Protein AF-V4PQW4-F1 (afdb_monomer)

Sequence (199 aa):
MRTILATLCGLLLSGAALAADLPAPPSPMVDPHAGPFNPKGPAVDRFALGAFQHGFGKDKLQVIAKSLGVGSVRELGGAYYQYLCYDLPERRERVWLATFDEMGEGGVDAVTVKSLTSGDAPAGTCPALPAKFQPVVISGKVRLGVTRADLVALYGKPGLETGGWLVFGGGGEGWRTSITVRLQNDKVVFLYAENTSTD

Solvent-accessible surface area (backbone atoms only — not comparable to full-atom values): 11183 Å² total; per-residue (Å²): 135,90,80,85,82,81,81,81,79,78,81,79,81,75,79,78,78,74,79,71,79,60,78,74,79,80,78,73,98,58,67,55,77,42,54,63,73,29,78,72,23,47,72,49,52,32,38,25,38,31,85,48,75,42,39,46,56,64,44,33,63,69,58,50,30,59,73,68,72,52,65,63,82,42,66,52,99,48,61,36,27,35,32,40,48,28,18,36,70,96,74,38,31,39,40,29,42,27,27,71,34,67,80,62,76,47,13,28,28,32,43,36,42,34,59,64,52,96,87,46,84,60,83,75,61,33,51,70,56,57,70,77,42,46,62,64,28,42,59,84,75,47,43,76,64,44,38,59,67,58,50,35,74,70,43,43,80,57,37,31,77,56,99,52,32,40,16,33,24,9,42,62,92,83,32,44,18,23,42,31,33,33,50,54,96,59,18,27,44,30,40,39,38,32,31,68,49,76,124

Foldseek 3Di:
DDDDDDDPPDPPPPPPPDLQPQDDFDDDPDDLPAFDADQLWDPQQWKAQAPDIDGAQGAAPVNVCVVQVHWDWDDDPPLQKIKTKAAAVVQQKIKMFMDRHPNSPTHGFKIKMARDDPPDDDGVSHHHRPPNRDDMGTPNQDDWFDFPVSNCVRGNAFRDADPQKGWIWHDDPQWIWIWIFHDDPRTGRMTMTGTPHPD

Structure (mmCIF, N/CA/C/O backbone):
data_AF-V4PQW4-F1
#
_entry.id   AF-V4PQW4-F1
#
loop_
_atom_site.group_PDB
_atom_site.id
_atom_site.type_symbol
_atom_site.label_atom_id
_atom_site.label_alt_id
_atom_site.label_comp_id
_atom_site.label_asym_id
_atom_site.label_entity_id
_atom_site.label_seq_id
_atom_site.pdbx_PDB_ins_code
_atom_site.Cartn_x
_atom_site.Cartn_y
_atom_site.Cartn_z
_atom_site.occupancy
_atom_site.B_iso_or_equiv
_atom_site.auth_seq_id
_atom_site.auth_comp_id
_atom_site.auth_asym_id
_atom_site.auth_atom_id
_atom_site.pdbx_PDB_model_num
ATOM 1 N N . MET A 1 1 ? -62.098 29.530 39.110 1.00 38.00 1 MET A N 1
ATOM 2 C CA . MET A 1 1 ? -60.818 30.265 38.977 1.00 38.00 1 MET A CA 1
ATOM 3 C C . MET A 1 1 ? -59.898 29.459 38.074 1.00 38.00 1 MET A C 1
ATOM 5 O O . MET A 1 1 ? -59.931 28.241 38.142 1.00 38.00 1 MET A O 1
ATOM 9 N N . ARG A 1 2 ? -59.210 30.144 37.157 1.00 36.50 2 ARG A N 1
ATOM 10 C CA . ARG A 1 2 ? -58.557 29.617 35.947 1.00 36.50 2 ARG A CA 1
ATOM 11 C C . ARG A 1 2 ? -57.427 28.621 36.248 1.00 36.50 2 ARG A C 1
ATOM 13 O O . ARG A 1 2 ? -56.473 28.982 36.925 1.00 36.50 2 ARG A O 1
ATOM 20 N N . THR A 1 3 ? -57.510 27.418 35.685 1.00 39.62 3 THR A N 1
ATOM 21 C CA . THR A 1 3 ? -56.409 26.446 35.646 1.00 39.62 3 THR A CA 1
ATOM 22 C C . THR A 1 3 ? -55.469 26.804 34.493 1.00 39.62 3 THR A C 1
ATOM 24 O O . THR A 1 3 ? -55.902 26.951 33.352 1.00 39.62 3 THR A O 1
ATOM 27 N N . ILE A 1 4 ? -54.193 27.002 34.814 1.00 46.34 4 ILE A N 1
ATOM 28 C CA . ILE A 1 4 ? -53.111 27.351 33.889 1.00 46.34 4 ILE A CA 1
ATOM 29 C C . ILE A 1 4 ? -52.781 26.114 33.045 1.00 46.34 4 ILE A C 1
ATOM 31 O O . ILE A 1 4 ? -52.373 25.089 33.587 1.00 46.34 4 ILE A O 1
ATOM 35 N N . LEU A 1 5 ? -52.975 26.201 31.727 1.00 42.72 5 LEU A N 1
ATOM 36 C CA . LEU A 1 5 ? -52.558 25.169 30.779 1.00 42.72 5 LEU A CA 1
ATOM 37 C C . LEU A 1 5 ? -51.061 25.365 30.496 1.00 42.72 5 LEU A C 1
ATOM 39 O O . LEU A 1 5 ? -50.661 26.370 29.912 1.00 42.72 5 LEU A O 1
ATOM 43 N N . ALA A 1 6 ? -50.236 24.436 30.976 1.00 44.19 6 ALA A N 1
ATOM 44 C CA . ALA A 1 6 ? -48.794 24.438 30.778 1.00 44.19 6 ALA A CA 1
ATOM 45 C C . ALA A 1 6 ? -48.455 24.041 29.333 1.00 44.19 6 ALA A C 1
ATOM 47 O O . ALA A 1 6 ? -48.668 22.902 28.918 1.00 44.19 6 ALA A O 1
ATOM 48 N N . THR A 1 7 ? -47.923 24.988 28.566 1.00 53.69 7 THR A N 1
ATOM 49 C CA . THR A 1 7 ? -47.401 24.759 27.218 1.00 53.69 7 THR A CA 1
ATOM 50 C C . THR A 1 7 ? -46.082 23.986 27.316 1.00 53.69 7 THR A C 1
ATOM 52 O O . THR A 1 7 ? -45.039 24.566 27.616 1.00 53.69 7 THR A O 1
ATOM 55 N N . LEU A 1 8 ? -46.113 22.670 27.082 1.00 46.75 8 LEU A N 1
ATOM 56 C CA . LEU A 1 8 ? -44.905 21.870 26.865 1.00 46.75 8 LEU A CA 1
ATOM 57 C C . LEU A 1 8 ? -44.292 22.257 25.512 1.00 46.75 8 LEU A C 1
ATOM 59 O O . LEU A 1 8 ? -44.724 21.801 24.456 1.00 46.75 8 LEU A O 1
ATOM 63 N N . CYS A 1 9 ? -43.276 23.115 25.552 1.00 44.50 9 CYS A N 1
ATOM 64 C CA . CYS A 1 9 ? -42.408 23.389 24.416 1.00 44.50 9 CYS A CA 1
ATOM 65 C C . CYS A 1 9 ? -41.400 22.233 24.308 1.00 44.50 9 CYS A C 1
ATOM 67 O O . CYS A 1 9 ? -40.402 22.192 25.026 1.00 44.50 9 CYS A O 1
ATOM 69 N N . GLY A 1 10 ? -41.718 21.237 23.478 1.00 49.56 10 GLY A N 1
ATOM 70 C CA . GLY A 1 10 ? -40.827 20.119 23.179 1.00 49.56 10 GLY A CA 1
ATOM 71 C C . GLY A 1 10 ? -39.603 20.607 22.407 1.00 49.56 10 GLY A C 1
ATOM 72 O O . GLY A 1 10 ? -39.706 20.976 21.240 1.00 49.56 10 GLY A O 1
ATOM 73 N N . LEU A 1 11 ? -38.447 20.613 23.070 1.00 48.00 11 LEU A N 1
ATOM 74 C CA . LEU A 1 11 ? -37.154 20.899 22.458 1.00 48.00 11 LEU A CA 1
ATOM 75 C C . LEU A 1 11 ? -36.789 19.740 21.511 1.00 48.00 11 LEU A C 1
ATOM 77 O O . LEU A 1 11 ? -36.350 18.676 21.945 1.00 48.00 11 LEU A O 1
ATOM 81 N N . LEU A 1 12 ? -36.990 19.936 20.208 1.00 45.62 12 LEU A N 1
ATOM 82 C CA . LEU A 1 12 ? -36.459 19.061 19.163 1.00 45.62 12 LEU A CA 1
ATOM 83 C C . LEU A 1 12 ? -34.936 19.253 19.097 1.00 45.62 12 LEU A C 1
ATOM 85 O O . LEU A 1 12 ? -34.439 20.107 18.364 1.00 45.62 12 LEU A O 1
ATOM 89 N N . LEU A 1 13 ? -34.183 18.468 19.874 1.00 45.94 13 LEU A N 1
ATOM 90 C CA . LEU A 1 13 ? -32.740 18.320 19.681 1.00 45.94 13 LEU A CA 1
ATOM 91 C C . LEU A 1 13 ? -32.493 17.586 18.358 1.00 45.94 13 LEU A C 1
ATOM 93 O O . LEU A 1 13 ? -32.419 16.361 18.299 1.00 45.94 13 LEU A O 1
ATOM 97 N N . SER A 1 14 ? -32.382 18.357 17.280 1.00 46.12 14 SER A N 1
ATOM 98 C CA . SER A 1 14 ? -31.875 17.871 16.001 1.00 46.12 14 SER A CA 1
ATOM 99 C C . SER A 1 14 ? -30.369 17.675 16.142 1.00 46.12 14 SER A C 1
ATOM 101 O O . SER A 1 14 ? -29.598 18.631 16.088 1.00 46.12 14 SER A O 1
ATOM 103 N N . GLY A 1 15 ? -29.947 16.434 16.385 1.00 43.12 15 GLY A N 1
ATOM 104 C CA . GLY A 1 15 ? -28.544 16.046 16.328 1.00 43.12 15 GLY A CA 1
ATOM 105 C C . GLY A 1 15 ? -28.048 16.131 14.890 1.00 43.12 15 GLY A C 1
ATOM 106 O O . GLY A 1 15 ? -28.166 15.169 14.136 1.00 43.12 15 GLY A O 1
ATOM 107 N N . ALA A 1 16 ? -27.505 17.282 14.497 1.00 44.59 16 ALA A N 1
ATOM 108 C CA . ALA A 1 16 ? -26.676 17.368 13.307 1.00 44.59 16 ALA A CA 1
ATOM 109 C C . ALA A 1 16 ? -25.403 16.558 13.584 1.00 44.59 16 ALA A C 1
ATOM 111 O O . ALA A 1 16 ? -24.520 16.999 14.320 1.00 44.59 16 ALA A O 1
ATOM 112 N N . ALA A 1 17 ? -25.330 15.342 13.042 1.00 46.94 17 ALA A N 1
ATOM 113 C CA . ALA A 1 17 ? -24.076 14.615 12.967 1.00 46.94 17 ALA A CA 1
ATOM 114 C C . ALA A 1 17 ? -23.133 15.443 12.085 1.00 46.94 17 ALA A C 1
ATOM 116 O O . ALA A 1 17 ? -23.305 15.495 10.868 1.00 46.94 17 ALA A O 1
ATOM 117 N N . LEU A 1 18 ? -22.178 16.140 12.704 1.00 43.59 18 LEU A N 1
ATOM 118 C CA . LEU A 1 18 ? -21.033 16.696 11.994 1.00 43.59 18 LEU A CA 1
ATOM 119 C C . LEU A 1 18 ? -20.397 15.531 11.234 1.00 43.59 18 LEU A C 1
ATOM 121 O O . LEU A 1 18 ? -19.946 14.566 11.854 1.00 43.59 18 LEU A O 1
ATOM 125 N N . ALA A 1 19 ? -20.425 15.584 9.902 1.00 49.41 19 ALA A N 1
ATOM 126 C CA . ALA A 1 19 ? -19.642 14.676 9.085 1.00 49.41 19 ALA A CA 1
ATOM 127 C C . ALA A 1 19 ? -18.181 14.909 9.476 1.00 49.41 19 ALA A C 1
ATOM 129 O O . ALA A 1 19 ? -17.604 15.934 9.128 1.00 49.41 19 ALA A O 1
ATOM 130 N N . ALA A 1 20 ? -17.622 14.019 10.294 1.00 56.28 20 ALA A N 1
ATOM 131 C CA . ALA A 1 20 ? -16.211 14.077 10.622 1.00 56.28 20 ALA A CA 1
ATOM 132 C C . ALA A 1 20 ? -15.436 13.943 9.307 1.00 56.28 20 ALA A C 1
ATOM 134 O O . ALA A 1 20 ? -15.663 12.986 8.556 1.00 56.28 20 ALA A O 1
ATOM 135 N N . ASP A 1 21 ? -14.567 14.912 9.020 1.00 69.44 21 ASP A N 1
ATOM 136 C CA . ASP A 1 21 ? -13.678 14.833 7.868 1.00 69.44 21 ASP A CA 1
ATOM 137 C C . ASP A 1 21 ? -12.851 13.553 7.989 1.00 69.44 21 ASP A C 1
ATOM 139 O O . ASP A 1 21 ? -12.171 13.315 8.994 1.00 69.44 21 ASP A O 1
ATOM 143 N N . LEU A 1 22 ? -12.965 12.686 6.978 1.00 79.31 22 LEU A N 1
ATOM 144 C CA . LEU A 1 22 ? -12.154 11.478 6.931 1.00 79.31 22 LEU A CA 1
ATOM 145 C C . LEU A 1 22 ? -10.681 11.891 6.806 1.00 79.31 22 LEU A C 1
ATOM 147 O O . LEU A 1 22 ? -10.367 12.854 6.104 1.00 79.31 22 LEU A O 1
ATOM 151 N N . PRO A 1 23 ? -9.758 11.177 7.466 1.00 87.06 23 PRO A N 1
ATOM 152 C CA . PRO A 1 23 ? -8.342 11.467 7.353 1.00 87.06 23 PRO A CA 1
ATOM 153 C C . PRO A 1 23 ? -7.881 11.262 5.909 1.00 87.06 23 PRO A C 1
ATOM 155 O O . PRO A 1 23 ? -8.068 10.185 5.334 1.00 87.06 23 PRO A O 1
ATOM 158 N N . ALA A 1 24 ? -7.230 12.282 5.355 1.00 89.31 24 ALA A N 1
ATOM 159 C CA . ALA A 1 24 ? -6.587 12.203 4.052 1.00 89.31 24 ALA A CA 1
ATOM 160 C C . ALA A 1 24 ? -5.500 11.107 4.032 1.00 89.31 24 ALA A C 1
ATOM 162 O O . ALA A 1 24 ? -4.874 10.840 5.069 1.00 89.31 24 ALA A O 1
ATOM 163 N N . PRO A 1 25 ? -5.253 10.470 2.875 1.00 91.25 25 PRO A N 1
ATOM 164 C CA . PRO A 1 25 ? -4.141 9.545 2.728 1.00 91.25 25 PRO A CA 1
ATOM 165 C C . PRO A 1 25 ? -2.809 10.256 2.999 1.00 91.25 25 PRO A C 1
ATOM 167 O O . PRO A 1 25 ? -2.552 11.326 2.447 1.00 91.25 25 PRO A O 1
ATOM 170 N N . PRO A 1 26 ? -1.943 9.680 3.845 1.00 91.81 26 PRO A N 1
ATOM 171 C CA . PRO A 1 26 ? -0.632 10.250 4.104 1.00 91.81 26 PRO A CA 1
ATOM 172 C C . PRO A 1 26 ? 0.315 10.008 2.924 1.00 91.81 26 PRO A C 1
ATOM 174 O O . PRO A 1 26 ? 0.464 8.871 2.471 1.00 91.81 26 PRO A O 1
ATOM 177 N N . SER A 1 27 ? 1.021 11.052 2.490 1.00 88.94 27 SER A N 1
ATOM 178 C CA . SER A 1 27 ? 2.123 10.923 1.532 1.00 88.94 27 SER A CA 1
ATOM 179 C C . SER A 1 27 ? 3.389 10.371 2.206 1.00 88.94 27 SER A C 1
ATOM 181 O O . SER A 1 27 ? 3.645 10.671 3.380 1.00 88.94 27 SER A O 1
ATOM 183 N N . PRO A 1 28 ? 4.219 9.588 1.494 1.00 93.00 28 PRO A N 1
ATOM 184 C CA . PRO A 1 28 ? 5.551 9.226 1.971 1.00 93.00 28 PRO A CA 1
ATOM 185 C C . PRO A 1 28 ? 6.424 10.465 2.226 1.00 93.00 28 PRO A C 1
ATOM 187 O O . PRO A 1 28 ? 6.290 11.480 1.549 1.00 93.00 28 PRO A O 1
ATOM 190 N N . MET A 1 29 ? 7.362 10.383 3.178 1.00 94.75 29 MET A N 1
ATOM 191 C CA . MET A 1 29 ? 8.303 11.489 3.460 1.00 94.75 29 MET A CA 1
ATOM 192 C C . MET A 1 29 ? 9.531 11.503 2.534 1.00 94.75 29 MET A C 1
ATOM 194 O O . MET A 1 29 ? 10.456 12.288 2.735 1.00 94.75 29 MET A O 1
ATOM 198 N N . VAL A 1 30 ? 9.569 10.598 1.562 1.00 95.25 30 VAL A N 1
ATOM 199 C CA . VAL A 1 30 ? 10.596 10.503 0.526 1.00 95.25 30 VAL A CA 1
ATOM 200 C C . VAL A 1 30 ? 9.899 10.419 -0.824 1.00 95.25 30 VAL A C 1
ATOM 202 O O . VAL A 1 30 ? 8.783 9.913 -0.897 1.00 95.25 30 VAL A O 1
ATOM 205 N N . ASP A 1 31 ? 10.553 10.903 -1.875 1.00 92.12 31 ASP A N 1
ATOM 206 C CA . ASP A 1 31 ? 10.031 10.799 -3.238 1.00 92.12 31 ASP A CA 1
ATOM 207 C C . ASP A 1 31 ? 9.902 9.309 -3.648 1.00 92.12 31 ASP A C 1
ATOM 209 O O . ASP A 1 31 ? 10.917 8.601 -3.653 1.00 92.12 31 ASP A O 1
ATOM 213 N N . PRO A 1 32 ? 8.690 8.812 -3.983 1.00 90.69 32 PRO A N 1
ATOM 214 C CA . PRO A 1 32 ? 8.466 7.430 -4.424 1.00 90.69 32 PRO A CA 1
ATOM 215 C C . PRO A 1 32 ? 9.189 7.058 -5.724 1.00 90.69 32 PRO A C 1
ATOM 217 O O . PRO A 1 32 ? 9.322 5.876 -6.048 1.00 90.69 32 PRO A O 1
ATOM 220 N N . HIS A 1 33 ? 9.676 8.049 -6.467 1.00 88.12 33 HIS A N 1
ATOM 221 C CA . HIS A 1 33 ? 10.445 7.882 -7.695 1.00 88.12 33 HIS A CA 1
ATOM 222 C C . HIS A 1 33 ? 11.941 8.163 -7.505 1.00 88.12 33 HIS A C 1
ATOM 224 O O . HIS A 1 33 ? 12.684 8.242 -8.485 1.00 88.12 33 HIS A O 1
ATOM 230 N N . ALA A 1 34 ? 12.401 8.289 -6.256 1.00 86.75 34 ALA A N 1
ATOM 231 C CA . ALA A 1 34 ? 13.807 8.486 -5.952 1.00 86.75 34 ALA A CA 1
ATOM 232 C C . ALA A 1 34 ? 14.660 7.250 -6.276 1.00 86.75 34 ALA A C 1
ATOM 234 O O . ALA A 1 34 ? 14.318 6.109 -5.953 1.00 86.75 34 ALA A O 1
ATOM 235 N N . GLY A 1 35 ? 15.854 7.515 -6.806 1.00 83.19 35 GLY A N 1
ATOM 236 C CA . GLY A 1 35 ? 16.845 6.493 -7.127 1.00 83.19 35 GLY A CA 1
ATOM 237 C C . GLY A 1 35 ? 16.687 5.906 -8.535 1.00 83.19 35 GLY A C 1
ATOM 238 O O . GLY A 1 35 ? 15.823 6.320 -9.306 1.00 83.19 35 GLY A O 1
ATOM 239 N N . PRO A 1 36 ? 17.572 4.972 -8.919 1.00 81.19 36 PRO A N 1
ATOM 240 C CA . PRO A 1 36 ? 17.529 4.365 -10.242 1.00 81.19 36 PRO A CA 1
ATOM 241 C C . PRO A 1 36 ? 16.350 3.397 -10.378 1.00 81.19 36 PRO A C 1
ATOM 243 O O . PRO A 1 36 ? 16.056 2.623 -9.465 1.00 81.19 36 PRO A O 1
ATOM 246 N N . PHE A 1 37 ? 15.732 3.384 -11.561 1.00 78.88 37 PHE A N 1
ATOM 247 C CA . PHE A 1 37 ? 14.735 2.376 -11.915 1.00 78.88 37 PHE A CA 1
ATOM 248 C C . PHE A 1 37 ? 15.370 0.995 -12.025 1.00 78.88 37 PHE A C 1
ATOM 250 O O . PHE A 1 37 ? 16.468 0.831 -12.563 1.00 78.88 37 PHE A O 1
ATOM 257 N N . ASN A 1 38 ? 14.640 -0.012 -11.555 1.00 83.44 38 ASN A N 1
ATOM 258 C CA . ASN A 1 38 ? 15.000 -1.405 -11.725 1.00 83.44 38 ASN A CA 1
ATOM 259 C C . ASN A 1 38 ? 13.940 -2.080 -12.611 1.00 83.44 38 ASN A C 1
ATOM 261 O O . ASN A 1 38 ? 12.814 -2.266 -12.156 1.00 83.44 38 ASN A O 1
ATOM 265 N N . PRO A 1 39 ? 14.269 -2.518 -13.841 1.00 79.75 39 PRO A N 1
ATOM 266 C CA . PRO A 1 39 ? 13.342 -3.292 -14.675 1.00 79.75 39 PRO A CA 1
ATOM 267 C C . PRO A 1 39 ? 12.889 -4.611 -14.026 1.00 79.75 39 PRO A C 1
ATOM 269 O O . PRO A 1 39 ? 11.876 -5.182 -14.415 1.00 79.75 39 PRO A O 1
ATOM 272 N N . LYS A 1 40 ? 13.638 -5.103 -13.029 1.00 80.81 40 LYS A N 1
ATOM 273 C CA . LYS A 1 40 ? 13.281 -6.252 -12.179 1.00 80.81 40 LYS A CA 1
ATOM 274 C C . LYS A 1 40 ? 12.660 -5.834 -10.836 1.00 80.81 40 LYS A C 1
ATOM 276 O O . LYS A 1 40 ? 12.545 -6.662 -9.936 1.00 80.81 40 LYS A O 1
ATOM 281 N N . GLY A 1 41 ? 12.344 -4.552 -10.672 1.00 83.19 41 GLY A N 1
ATOM 282 C CA . GLY A 1 41 ? 11.685 -3.987 -9.501 1.00 83.19 41 GLY A CA 1
ATOM 283 C C . GLY A 1 41 ? 10.211 -4.397 -9.407 1.00 83.19 41 GLY A C 1
ATOM 284 O O . GLY A 1 41 ? 9.744 -5.249 -10.166 1.00 83.19 41 GLY A O 1
ATOM 285 N N . PRO A 1 42 ? 9.454 -3.832 -8.455 1.00 86.50 42 PRO A N 1
ATOM 286 C CA . PRO A 1 42 ? 8.065 -4.217 -8.242 1.00 86.50 42 PRO A CA 1
ATOM 287 C C . PRO A 1 42 ? 7.184 -3.869 -9.446 1.00 86.50 42 PRO A C 1
ATOM 289 O O . PRO A 1 42 ? 7.063 -2.703 -9.802 1.00 86.50 42 PRO A O 1
ATOM 292 N N . ALA A 1 43 ? 6.494 -4.862 -10.007 1.00 87.50 43 ALA A N 1
ATOM 293 C CA . ALA A 1 43 ? 5.326 -4.634 -10.854 1.00 87.50 43 ALA A CA 1
ATOM 294 C C . ALA A 1 43 ? 4.101 -4.455 -9.940 1.00 87.50 43 ALA A C 1
ATOM 296 O O . ALA A 1 43 ? 3.544 -5.431 -9.430 1.00 87.50 43 ALA A O 1
ATOM 297 N N . VAL A 1 44 ? 3.741 -3.202 -9.653 1.00 91.06 44 VAL A N 1
ATOM 298 C CA . VAL A 1 44 ? 2.576 -2.845 -8.823 1.00 91.06 44 VAL A CA 1
ATOM 299 C C . VAL A 1 44 ? 1.321 -2.901 -9.698 1.00 91.06 44 VAL A C 1
ATOM 301 O O . VAL A 1 44 ? 0.741 -1.895 -10.079 1.00 91.06 44 VAL A O 1
ATOM 304 N N . ASP A 1 45 ? 0.948 -4.111 -10.100 1.00 90.75 45 ASP A N 1
ATOM 305 C CA . ASP A 1 45 ? -0.158 -4.381 -11.021 1.00 90.75 45 ASP A CA 1
ATOM 306 C C . ASP A 1 45 ? -1.481 -4.652 -10.295 1.00 90.75 45 ASP A C 1
ATOM 308 O O . ASP A 1 45 ? -2.559 -4.373 -10.820 1.00 90.75 45 ASP A O 1
ATOM 312 N N . ARG A 1 46 ? -1.408 -5.183 -9.070 1.00 94.56 46 ARG A N 1
ATOM 313 C CA . ARG A 1 46 ? -2.578 -5.588 -8.287 1.00 94.56 46 ARG A CA 1
ATOM 314 C C . ARG A 1 46 ? -2.434 -5.354 -6.794 1.00 94.56 46 ARG A C 1
ATOM 316 O O . ARG A 1 46 ? -1.345 -5.420 -6.223 1.00 94.56 46 ARG A O 1
ATOM 323 N N . PHE A 1 47 ? -3.572 -5.214 -6.137 1.00 96.88 47 PHE A N 1
ATOM 324 C CA . PHE A 1 47 ? -3.704 -5.292 -4.689 1.00 96.88 47 PHE A CA 1
ATOM 325 C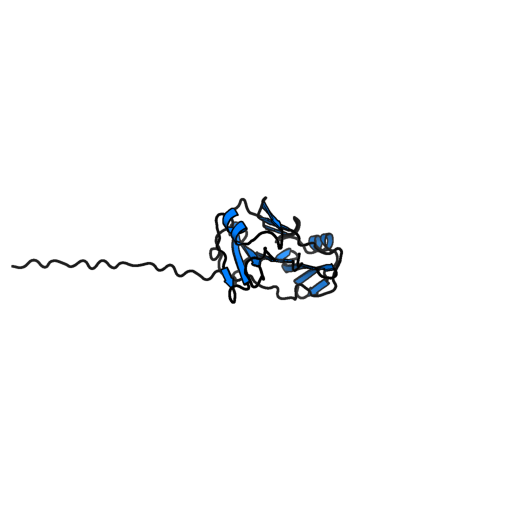 C . PHE A 1 47 ? -4.856 -6.224 -4.322 1.00 96.88 47 PHE A C 1
ATOM 327 O O . PHE A 1 47 ? -5.760 -6.479 -5.114 1.00 96.88 47 PHE A O 1
ATOM 334 N N . ALA A 1 48 ? -4.803 -6.773 -3.116 1.00 97.25 48 ALA A N 1
ATOM 335 C CA . ALA A 1 48 ? -5.825 -7.653 -2.586 1.00 97.25 48 ALA A CA 1
ATOM 336 C C . ALA A 1 48 ? -6.417 -7.071 -1.305 1.00 97.25 48 ALA A C 1
ATOM 338 O O . ALA A 1 48 ? -5.682 -6.601 -0.435 1.00 97.25 48 ALA A O 1
ATOM 339 N N . LEU A 1 49 ? -7.739 -7.157 -1.192 1.00 96.94 49 LEU A N 1
ATOM 340 C CA . LEU A 1 49 ? -8.506 -6.946 0.028 1.00 96.94 49 LEU A CA 1
ATOM 341 C C . LEU A 1 49 ? -9.045 -8.316 0.464 1.00 96.94 49 LEU A C 1
ATOM 343 O O . LEU A 1 49 ? -10.107 -8.762 0.021 1.00 96.94 49 LEU A O 1
ATOM 347 N N . GLY A 1 50 ? -8.278 -9.038 1.284 1.00 94.94 50 GLY A N 1
ATOM 348 C CA . GLY A 1 50 ? -8.561 -10.435 1.611 1.00 94.94 50 GLY A CA 1
ATOM 349 C C . GLY A 1 50 ? -8.443 -11.322 0.369 1.00 94.94 50 GLY A C 1
ATOM 350 O O . GLY A 1 50 ? -7.399 -11.349 -0.279 1.00 94.94 50 GLY A O 1
ATOM 351 N N . ALA A 1 51 ? -9.509 -12.048 0.027 1.00 92.94 51 ALA A N 1
ATOM 352 C CA . ALA A 1 51 ? -9.543 -12.900 -1.168 1.00 92.94 51 ALA A CA 1
ATOM 353 C C . ALA A 1 51 ? -9.839 -12.136 -2.477 1.00 92.94 51 ALA A C 1
ATOM 355 O O . ALA A 1 51 ? -9.730 -12.711 -3.559 1.00 92.94 51 ALA A O 1
ATOM 356 N N . PHE A 1 52 ? -10.230 -10.863 -2.394 1.00 94.38 52 PHE A N 1
ATOM 357 C CA . PHE A 1 52 ? -10.657 -10.069 -3.545 1.00 94.38 52 PHE A CA 1
ATOM 358 C C . PHE A 1 52 ? -9.452 -9.358 -4.155 1.00 94.38 52 PHE A C 1
ATOM 360 O O . PHE A 1 52 ? -8.782 -8.594 -3.463 1.00 94.38 52 PHE A O 1
ATOM 367 N N . GLN A 1 53 ? -9.165 -9.630 -5.430 1.00 95.06 53 GLN A N 1
ATOM 368 C CA . GLN A 1 53 ? -8.073 -8.990 -6.164 1.00 95.06 53 GLN A CA 1
ATOM 369 C C . GLN A 1 53 ? -8.590 -7.840 -7.020 1.00 95.06 53 GLN A C 1
ATOM 371 O O . GLN A 1 53 ? -9.639 -7.959 -7.649 1.00 95.06 53 GLN A O 1
ATOM 376 N N . HIS A 1 54 ? -7.810 -6.767 -7.053 1.00 95.44 54 HIS A N 1
ATOM 377 C CA . HIS A 1 54 ? -8.067 -5.551 -7.806 1.00 95.44 54 HIS A CA 1
ATOM 378 C C . HIS A 1 54 ? -6.816 -5.142 -8.580 1.00 95.44 54 HIS A C 1
ATOM 380 O O . HIS A 1 54 ? -5.695 -5.367 -8.114 1.00 95.44 54 HIS A O 1
ATOM 386 N N . GLY A 1 55 ? -7.003 -4.554 -9.756 1.00 93.94 55 GLY A N 1
ATOM 387 C CA . GLY A 1 55 ? -5.944 -4.006 -10.591 1.00 93.94 55 GLY A CA 1
ATOM 388 C C . GLY A 1 55 ? -5.743 -2.515 -10.344 1.00 93.94 55 GLY A C 1
ATOM 389 O O . GLY A 1 55 ? -6.712 -1.750 -10.333 1.00 93.94 55 GLY A O 1
ATOM 390 N N . PHE A 1 56 ? -4.483 -2.102 -10.204 1.00 92.88 56 PHE A N 1
ATOM 391 C CA . PHE A 1 56 ? -4.130 -0.682 -10.268 1.00 92.88 56 PHE A CA 1
ATOM 392 C C . PHE A 1 56 ? -4.504 -0.110 -11.644 1.00 92.88 56 PHE A C 1
ATOM 394 O O . PHE A 1 56 ? -4.436 -0.833 -12.640 1.00 92.88 56 PHE A O 1
ATOM 401 N N . GLY A 1 57 ? -4.973 1.138 -11.687 1.00 89.88 57 GLY A N 1
ATOM 402 C CA . GLY A 1 57 ? -5.463 1.819 -12.894 1.00 89.88 57 GLY A CA 1
ATOM 403 C C . GLY A 1 57 ? -6.765 1.253 -13.486 1.00 89.88 57 GLY A C 1
ATOM 404 O O . GLY A 1 57 ? -7.360 1.868 -14.365 1.00 89.88 57 GLY A O 1
ATOM 405 N N . LYS A 1 58 ? -7.260 0.106 -12.993 1.00 90.50 58 LYS A N 1
ATOM 406 C CA . LYS A 1 58 ? -8.395 -0.626 -13.587 1.00 90.50 58 LYS A CA 1
ATOM 407 C C . LYS A 1 58 ? -9.662 -0.542 -12.753 1.00 90.50 58 LYS A C 1
ATOM 409 O O . LYS A 1 58 ? -10.730 -0.208 -13.263 1.00 90.50 58 LYS A O 1
ATOM 414 N N . ASP A 1 59 ? -9.564 -0.872 -11.469 1.00 92.75 59 ASP A N 1
ATOM 415 C CA . ASP A 1 59 ? -10.727 -0.900 -10.587 1.00 92.75 59 ASP A CA 1
ATOM 416 C C . ASP A 1 59 ? -11.013 0.491 -10.019 1.00 92.75 59 ASP A C 1
ATOM 418 O O . ASP A 1 59 ? -10.180 1.074 -9.327 1.00 92.75 59 ASP A O 1
ATOM 422 N N . LYS A 1 60 ? -12.215 1.014 -10.284 1.00 92.88 60 LYS A N 1
ATOM 423 C CA . LYS A 1 60 ? -12.656 2.332 -9.801 1.00 92.88 60 LYS A CA 1
ATOM 424 C C . LYS A 1 60 ? -13.021 2.304 -8.317 1.00 92.88 60 LYS A C 1
ATOM 426 O O . LYS A 1 60 ? -13.646 1.348 -7.841 1.00 92.88 60 LYS A O 1
ATOM 431 N N . LEU A 1 61 ? -12.759 3.400 -7.602 1.00 93.62 61 LEU A N 1
ATOM 432 C CA . LEU A 1 61 ? -13.090 3.534 -6.175 1.00 93.62 61 LEU A CA 1
ATOM 433 C C . LEU A 1 61 ? -14.577 3.276 -5.886 1.00 93.62 61 LEU A C 1
ATOM 435 O O . LEU A 1 61 ? -14.913 2.574 -4.936 1.00 93.62 61 LEU A O 1
ATOM 439 N N . GLN A 1 62 ? -15.486 3.781 -6.719 1.00 92.12 62 GLN A N 1
ATOM 440 C CA . GLN A 1 62 ? -16.933 3.631 -6.527 1.00 92.12 62 GLN A CA 1
ATOM 441 C C . GLN A 1 62 ? -17.367 2.160 -6.636 1.00 92.12 62 GLN A C 1
ATOM 443 O O . GLN A 1 62 ? -18.236 1.707 -5.887 1.00 92.12 62 GLN A O 1
ATOM 448 N N . VAL A 1 63 ? -16.738 1.397 -7.537 1.00 93.75 63 VAL A N 1
ATOM 449 C CA . VAL A 1 63 ? -16.993 -0.042 -7.706 1.00 93.75 63 VAL A CA 1
ATOM 450 C C . VAL A 1 63 ? -16.486 -0.811 -6.491 1.00 93.75 63 VAL A C 1
ATOM 452 O O . VAL A 1 63 ? -17.213 -1.649 -5.952 1.00 93.75 63 VAL A O 1
ATOM 455 N N . ILE A 1 64 ? -15.283 -0.484 -6.013 1.00 95.31 64 ILE A N 1
ATOM 456 C CA . ILE A 1 64 ? -14.710 -1.098 -4.813 1.00 95.31 64 ILE A CA 1
ATOM 457 C C . ILE A 1 64 ? -15.592 -0.801 -3.597 1.00 95.31 64 ILE A C 1
ATOM 459 O O . ILE A 1 64 ? -16.032 -1.737 -2.934 1.00 95.31 64 ILE A O 1
ATOM 463 N N . ALA A 1 65 ? -15.947 0.461 -3.340 1.00 94.75 65 ALA A N 1
ATOM 464 C CA . ALA A 1 65 ? -16.814 0.841 -2.221 1.00 94.75 65 ALA A CA 1
ATOM 465 C C . ALA A 1 65 ? -18.155 0.089 -2.241 1.00 94.75 65 ALA A C 1
ATOM 467 O O . ALA A 1 65 ? -18.604 -0.429 -1.216 1.00 94.75 65 ALA A O 1
ATOM 468 N N . LYS A 1 66 ? -18.768 -0.037 -3.426 1.00 94.31 66 LYS A N 1
ATOM 469 C CA . LYS A 1 66 ? -20.009 -0.798 -3.617 1.00 94.31 66 LYS A CA 1
ATOM 470 C C . LYS A 1 66 ? -19.826 -2.289 -3.319 1.00 94.31 66 LYS A C 1
ATOM 472 O O . LYS A 1 66 ? -20.683 -2.875 -2.666 1.00 94.31 66 LYS A O 1
ATOM 477 N N . SER A 1 67 ? -18.725 -2.892 -3.767 1.00 93.81 67 SER A N 1
ATOM 478 C CA . SER A 1 67 ? -18.396 -4.305 -3.512 1.00 93.81 67 SER A CA 1
ATOM 479 C C . SER A 1 67 ? -18.148 -4.586 -2.027 1.00 93.81 67 SER A C 1
ATOM 481 O O . SER A 1 67 ? -18.615 -5.587 -1.477 1.00 93.81 67 SER A O 1
ATOM 483 N N . LEU A 1 68 ? -17.466 -3.662 -1.347 1.00 95.06 68 LEU A N 1
ATOM 484 C CA . LEU A 1 68 ? -17.213 -3.746 0.089 1.00 95.06 68 LEU A CA 1
ATOM 485 C C . LEU A 1 68 ? -18.494 -3.544 0.915 1.00 95.06 68 LEU A C 1
ATOM 487 O O . LEU A 1 68 ? -18.564 -4.012 2.053 1.00 95.06 68 LEU A O 1
ATOM 491 N N . GLY A 1 69 ? -19.509 -2.882 0.346 1.00 94.38 69 GLY A N 1
ATOM 492 C CA . GLY A 1 69 ? -20.775 -2.556 1.009 1.00 94.38 69 GLY A CA 1
ATOM 493 C C . GLY A 1 69 ? -20.635 -1.487 2.095 1.00 94.38 69 GLY A C 1
ATOM 494 O O . GLY A 1 69 ? -21.563 -1.260 2.866 1.00 94.38 69 GLY A O 1
ATOM 495 N N . VAL A 1 70 ? -19.463 -0.857 2.180 1.00 93.06 70 VAL A N 1
ATOM 496 C CA . VAL A 1 70 ? -19.113 0.142 3.183 1.00 93.06 70 VAL A CA 1
ATOM 497 C C . VAL A 1 70 ? -18.034 1.070 2.628 1.00 93.06 70 VAL A C 1
ATOM 499 O O . VAL A 1 70 ? -17.227 0.689 1.776 1.00 93.06 70 VAL A O 1
ATOM 502 N N . GLY A 1 71 ? -17.998 2.295 3.142 1.00 91.44 71 GLY A N 1
ATOM 503 C CA . GLY A 1 71 ? -17.098 3.337 2.673 1.00 91.44 71 GLY A CA 1
ATOM 504 C C . GLY A 1 71 ? -17.809 4.321 1.766 1.00 91.44 71 GLY A C 1
ATOM 505 O O . GLY A 1 71 ? -18.917 4.100 1.279 1.00 91.44 71 GLY A O 1
ATOM 506 N N . SER A 1 72 ? -17.182 5.468 1.588 1.00 90.88 72 SER A N 1
ATOM 507 C CA . SER A 1 72 ? -17.680 6.517 0.717 1.00 90.88 72 SER A CA 1
ATOM 508 C C . SER A 1 72 ? -16.481 7.251 0.159 1.00 90.88 72 SER A C 1
ATOM 510 O O . SER A 1 72 ? -15.563 7.572 0.914 1.00 90.88 72 SER A O 1
ATOM 512 N N . VAL A 1 73 ? -16.498 7.489 -1.149 1.00 91.25 73 VAL A N 1
ATOM 513 C CA . VAL A 1 73 ? -15.439 8.242 -1.817 1.00 91.25 73 VAL A CA 1
ATOM 514 C C . VAL A 1 73 ? -15.401 9.658 -1.236 1.00 91.25 73 VAL A C 1
ATOM 516 O O . VAL A 1 73 ? -16.440 10.245 -0.905 1.00 91.25 73 VAL A O 1
ATOM 519 N N . ARG A 1 74 ? -14.190 10.162 -1.030 1.00 90.12 74 ARG A N 1
ATOM 520 C CA . ARG A 1 74 ? -13.896 11.520 -0.579 1.00 90.12 74 ARG A CA 1
ATOM 521 C C . ARG A 1 74 ? -12.997 12.204 -1.580 1.00 90.12 74 ARG A C 1
ATOM 523 O O . ARG A 1 74 ? -12.228 11.538 -2.260 1.00 90.12 74 ARG A O 1
ATOM 530 N N . GLU A 1 75 ? -13.083 13.520 -1.597 1.00 88.44 75 GLU A N 1
ATOM 531 C CA . GLU A 1 75 ? -12.270 14.401 -2.423 1.00 88.44 75 GLU A CA 1
ATOM 532 C C . GLU A 1 75 ? -11.258 15.136 -1.540 1.00 88.44 75 GLU A C 1
ATOM 534 O O . GLU A 1 75 ? -11.553 15.480 -0.392 1.00 88.44 75 GLU A O 1
ATOM 539 N N . LEU A 1 76 ? -10.058 15.368 -2.064 1.00 83.06 76 LEU A N 1
ATOM 540 C CA . LEU A 1 76 ? -9.003 16.146 -1.427 1.00 83.06 76 LEU A CA 1
ATOM 541 C C . LEU A 1 76 ? -8.510 17.204 -2.417 1.00 83.06 76 LEU A C 1
ATOM 543 O O . LEU A 1 76 ? -8.027 16.878 -3.491 1.00 83.06 76 LEU A O 1
ATOM 547 N N . GLY A 1 77 ? -8.620 18.487 -2.069 1.00 73.62 77 GLY A N 1
ATOM 548 C CA . GLY A 1 77 ? -8.211 19.560 -2.988 1.00 73.62 77 GLY A CA 1
ATOM 549 C C . GLY A 1 77 ? -9.088 19.693 -4.247 1.00 73.62 77 GLY A C 1
ATOM 550 O O . GLY A 1 77 ? -8.644 20.281 -5.228 1.00 73.62 77 GLY A O 1
ATOM 551 N N . GLY A 1 78 ? -10.323 19.174 -4.219 1.00 65.62 78 GLY A N 1
ATOM 552 C CA . GLY A 1 78 ? -11.261 19.134 -5.351 1.00 65.62 78 GLY A CA 1
ATOM 553 C C . GLY A 1 78 ? -11.392 17.734 -5.966 1.00 65.62 78 GLY A C 1
ATOM 554 O O . GLY A 1 78 ? -10.948 16.753 -5.373 1.00 65.62 78 GLY A O 1
ATOM 555 N N . ALA A 1 79 ? -11.983 17.642 -7.164 1.00 62.59 79 ALA A N 1
ATOM 556 C CA . ALA A 1 79 ? -12.258 16.366 -7.843 1.00 62.59 79 ALA A CA 1
ATOM 557 C C . ALA A 1 79 ? -10.999 15.599 -8.311 1.00 62.59 79 ALA A C 1
ATOM 559 O O . ALA A 1 79 ? -11.101 14.419 -8.626 1.00 62.59 79 ALA A O 1
ATOM 560 N N . TYR A 1 80 ? -9.830 16.249 -8.300 1.00 73.25 80 TYR A N 1
ATOM 561 C CA . TYR A 1 80 ? -8.556 15.733 -8.821 1.00 73.25 80 TYR A CA 1
ATOM 562 C C . TYR A 1 80 ? -7.913 14.627 -7.979 1.00 73.25 80 TYR A C 1
ATOM 564 O O . TYR A 1 80 ? -7.037 13.907 -8.449 1.00 73.25 80 TYR A O 1
ATOM 572 N N . TYR A 1 81 ? -8.295 14.524 -6.708 1.00 85.38 81 TYR A N 1
ATOM 573 C CA . TYR A 1 81 ? -7.751 13.518 -5.811 1.00 85.38 81 TYR A CA 1
ATOM 574 C C . TYR A 1 81 ? -8.896 12.898 -5.031 1.00 85.38 81 TYR A C 1
ATOM 576 O O . TYR A 1 81 ? -9.457 13.511 -4.116 1.00 85.38 81 TYR A O 1
ATOM 584 N N . GLN A 1 82 ? -9.238 11.665 -5.385 1.00 90.62 82 GLN A N 1
ATOM 585 C CA . GLN A 1 82 ? -10.299 10.926 -4.721 1.00 90.62 82 GLN A CA 1
ATOM 586 C C . GLN A 1 82 ? -9.731 9.762 -3.931 1.00 90.62 82 GLN A C 1
ATOM 588 O O . GLN A 1 82 ? -8.756 9.131 -4.334 1.00 90.62 82 GLN A O 1
ATOM 593 N N . TYR A 1 83 ? -10.353 9.451 -2.798 1.00 94.00 83 TYR A N 1
ATOM 594 C CA . TYR A 1 83 ? -9.912 8.338 -1.976 1.00 94.00 83 TYR A CA 1
ATOM 595 C C . TYR A 1 83 ? -11.039 7.641 -1.219 1.00 94.00 83 TYR A C 1
ATOM 597 O O . TYR A 1 83 ? -12.082 8.212 -0.892 1.00 94.00 83 TYR A O 1
ATOM 605 N N . LEU A 1 84 ? -10.786 6.376 -0.903 1.00 95.12 84 LEU A N 1
ATOM 606 C CA . LEU A 1 84 ? -11.462 5.619 0.139 1.00 95.12 84 LEU A CA 1
ATOM 607 C C . LEU A 1 84 ? -10.534 5.480 1.337 1.00 95.12 84 LEU A C 1
ATOM 609 O O . LEU A 1 84 ? -9.318 5.413 1.180 1.00 95.12 84 LEU A O 1
ATOM 613 N N . CYS A 1 85 ? -11.121 5.381 2.524 1.00 96.12 85 CYS A N 1
ATOM 614 C CA . CYS A 1 85 ? -10.396 5.101 3.752 1.00 96.12 85 CYS A CA 1
ATOM 615 C C . CYS A 1 85 ? -11.113 4.021 4.555 1.00 96.12 85 CYS A C 1
ATOM 617 O O . CYS A 1 85 ? -12.340 4.062 4.687 1.00 96.12 85 CYS A O 1
ATOM 619 N N . TYR A 1 86 ? -10.344 3.097 5.132 1.00 96.56 86 TYR A N 1
ATOM 620 C CA . TYR A 1 86 ? -10.865 2.072 6.025 1.00 96.56 86 TYR A CA 1
ATOM 621 C C . TYR A 1 86 ? -9.950 1.818 7.218 1.00 96.56 86 TYR A C 1
ATOM 623 O O . TYR A 1 86 ? -8.730 1.724 7.075 1.00 96.56 86 TYR A O 1
ATOM 631 N N . ASP A 1 87 ? -10.560 1.630 8.384 1.00 95.62 87 ASP A N 1
ATOM 632 C CA . ASP A 1 87 ? -9.863 1.212 9.597 1.00 95.62 87 ASP A CA 1
ATOM 633 C C . ASP A 1 87 ? -9.842 -0.313 9.729 1.00 95.62 87 ASP A C 1
ATOM 635 O O . ASP A 1 87 ? -10.811 -1.003 9.413 1.00 95.62 87 ASP A O 1
ATOM 639 N N . LEU A 1 88 ? -8.738 -0.852 10.240 1.00 94.75 88 LEU A N 1
ATOM 640 C CA . LEU A 1 88 ? -8.592 -2.241 10.670 1.00 94.75 88 LEU A CA 1
ATOM 641 C C . LEU A 1 88 ? -8.302 -2.224 12.184 1.00 94.75 88 LEU A C 1
ATOM 643 O O . LEU A 1 88 ? -7.135 -2.309 12.585 1.00 94.75 88 LEU A O 1
ATOM 647 N N . PRO A 1 89 ? -9.336 -2.082 13.043 1.00 90.81 89 PRO A N 1
ATOM 648 C CA . PRO A 1 89 ? -9.156 -1.770 14.464 1.00 90.81 89 PRO A CA 1
ATOM 649 C C . PRO A 1 89 ? -8.328 -2.811 15.221 1.00 90.81 89 PRO A C 1
ATOM 651 O O . PRO A 1 89 ? -7.388 -2.448 15.926 1.00 90.81 89 PRO A O 1
ATOM 654 N N . GLU A 1 90 ? -8.601 -4.099 14.988 1.00 89.62 90 GLU A N 1
ATOM 655 C CA . GLU A 1 90 ? -7.901 -5.227 15.628 1.00 89.62 90 GLU A CA 1
ATOM 656 C C . GLU A 1 90 ? -6.398 -5.255 15.326 1.00 89.62 90 GLU A C 1
ATOM 658 O O . GLU A 1 90 ? -5.599 -5.767 16.106 1.00 89.62 90 GLU A O 1
ATOM 663 N N . ARG A 1 91 ? -5.996 -4.691 14.183 1.00 90.44 91 ARG A N 1
ATOM 664 C CA . ARG A 1 91 ? -4.593 -4.624 13.754 1.00 90.44 91 ARG A CA 1
ATOM 665 C C . ARG A 1 91 ? -3.967 -3.261 14.037 1.00 90.44 91 ARG A C 1
ATOM 667 O O . ARG A 1 91 ? -2.763 -3.107 13.863 1.00 90.44 91 ARG A O 1
ATOM 674 N N . ARG A 1 92 ? -4.766 -2.285 14.487 1.00 93.25 92 ARG A N 1
ATOM 675 C CA . ARG A 1 92 ? -4.398 -0.865 14.570 1.00 93.25 92 ARG A CA 1
ATOM 676 C C . ARG A 1 92 ? -3.785 -0.379 13.258 1.00 93.25 92 ARG A C 1
ATOM 678 O O . ARG A 1 92 ? -2.722 0.230 13.253 1.00 93.25 92 ARG A O 1
ATOM 685 N N . GLU A 1 93 ? -4.439 -0.676 12.141 1.00 95.38 93 GLU A N 1
ATOM 686 C CA . GLU A 1 93 ? -4.005 -0.246 10.808 1.00 95.38 93 GLU A CA 1
ATOM 687 C C . GLU A 1 93 ? -5.094 0.596 10.143 1.00 95.38 93 GLU A C 1
ATOM 689 O O . GLU A 1 93 ? -6.277 0.459 10.458 1.00 95.38 93 GLU A O 1
ATOM 694 N N . ARG A 1 94 ? -4.693 1.437 9.193 1.00 96.75 94 ARG A N 1
ATOM 695 C CA . ARG A 1 94 ? -5.592 2.143 8.281 1.00 96.75 94 ARG A CA 1
ATOM 696 C C . ARG A 1 94 ? -5.110 1.961 6.854 1.00 96.75 94 ARG A C 1
ATOM 698 O O . ARG A 1 94 ? -3.903 1.961 6.602 1.00 96.75 94 ARG A O 1
ATOM 705 N N . VAL A 1 95 ? -6.060 1.788 5.945 1.00 97.38 95 VAL A N 1
ATOM 706 C CA . VAL A 1 95 ? -5.817 1.686 4.508 1.00 97.38 95 VAL A CA 1
ATOM 707 C C . VAL A 1 95 ? -6.510 2.824 3.779 1.00 97.38 95 VAL A C 1
ATOM 709 O O . VAL A 1 95 ? -7.633 3.197 4.120 1.00 97.38 95 VAL A O 1
ATOM 712 N N . TRP A 1 96 ? -5.843 3.327 2.749 1.00 97.38 96 TRP A N 1
ATOM 713 C CA . TRP A 1 96 ? -6.409 4.229 1.766 1.00 97.38 96 TRP A CA 1
ATOM 714 C C . TRP A 1 96 ? -6.228 3.650 0.372 1.00 97.38 96 TRP A C 1
ATOM 716 O O . TRP A 1 96 ? -5.179 3.084 0.064 1.00 97.38 96 TRP A O 1
ATOM 726 N N . LEU A 1 97 ? -7.253 3.816 -0.453 1.00 96.44 97 LEU A N 1
ATOM 727 C CA . LEU A 1 97 ? -7.203 3.583 -1.893 1.00 96.44 97 LEU A CA 1
ATOM 728 C C . LEU A 1 97 ? -7.413 4.945 -2.538 1.00 96.44 97 LEU A C 1
ATOM 730 O O . LEU A 1 97 ? -8.397 5.598 -2.194 1.00 96.44 97 LEU A O 1
ATOM 734 N N . ALA A 1 98 ? -6.516 5.381 -3.411 1.00 94.38 98 ALA A N 1
ATOM 735 C CA . ALA A 1 98 ? -6.566 6.710 -4.002 1.00 94.38 98 ALA A CA 1
ATOM 736 C C . ALA A 1 98 ? -6.454 6.652 -5.525 1.00 94.38 98 ALA A C 1
ATOM 738 O O . ALA A 1 98 ? -5.816 5.752 -6.072 1.00 94.38 98 ALA A O 1
ATOM 739 N N . THR A 1 99 ? -7.071 7.628 -6.180 1.00 91.94 99 THR A N 1
ATOM 740 C CA . THR A 1 99 ? -6.848 7.960 -7.588 1.00 91.94 99 THR A CA 1
ATOM 741 C C . THR A 1 99 ? -6.437 9.422 -7.697 1.00 91.94 99 THR A C 1
ATOM 743 O O . THR A 1 99 ? -6.877 10.257 -6.897 1.00 91.94 99 THR A O 1
ATOM 746 N N . PHE A 1 100 ? -5.568 9.700 -8.663 1.00 86.06 100 PHE A N 1
ATOM 747 C CA . PHE A 1 100 ? -5.025 11.023 -8.969 1.00 86.06 100 PHE A CA 1
ATOM 748 C C . PHE A 1 100 ? -5.556 11.567 -10.301 1.00 86.06 100 PHE A C 1
ATOM 750 O O . PHE A 1 100 ? -5.007 12.530 -10.833 1.00 86.06 100 PHE A O 1
ATOM 757 N N . ASP A 1 101 ? -6.584 10.929 -10.866 1.00 74.31 101 AS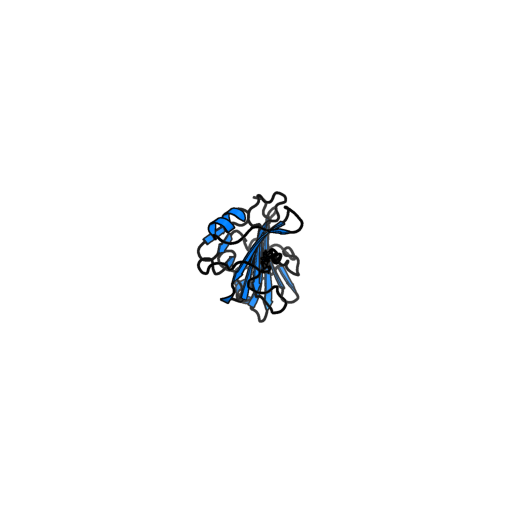P A N 1
ATOM 758 C CA . ASP A 1 101 ? -7.206 11.369 -12.108 1.00 74.31 101 ASP A CA 1
ATOM 759 C C . ASP A 1 101 ? -8.030 12.642 -11.879 1.00 74.31 101 ASP A C 1
ATOM 761 O O . ASP A 1 101 ? -8.938 12.686 -11.044 1.00 74.31 101 ASP A O 1
ATOM 765 N N . GLU A 1 102 ? -7.734 13.661 -12.684 1.00 62.47 102 GLU A N 1
ATOM 766 C CA . GLU A 1 102 ? -8.393 14.963 -12.693 1.00 62.47 102 GLU A CA 1
ATOM 767 C C . GLU A 1 102 ? -9.916 14.873 -12.865 1.00 62.47 102 GLU A C 1
ATOM 769 O O . GLU A 1 102 ? -10.654 15.732 -12.377 1.00 62.47 102 GLU A O 1
ATOM 774 N N . MET A 1 103 ? -10.388 13.816 -13.530 1.00 60.72 103 MET A N 1
ATOM 775 C CA . MET A 1 103 ? -11.805 13.590 -13.814 1.00 60.72 103 MET A CA 1
ATOM 776 C C . MET A 1 103 ? -12.475 12.630 -12.818 1.00 60.72 103 MET A C 1
ATOM 778 O O . MET A 1 103 ? -13.684 12.418 -12.902 1.00 60.72 103 MET A O 1
ATOM 782 N N . GLY A 1 104 ? -11.728 12.033 -11.879 1.00 56.81 104 GLY A N 1
ATOM 783 C CA . GLY A 1 104 ? -12.260 11.063 -10.910 1.00 56.81 104 GLY A CA 1
ATOM 784 C C . GLY A 1 104 ? -12.851 9.794 -11.545 1.00 56.81 104 GLY A C 1
ATOM 785 O O . GLY A 1 104 ? -13.608 9.062 -10.897 1.00 56.81 104 GLY A O 1
ATOM 786 N N . GLU A 1 105 ? -12.545 9.539 -12.821 1.00 64.75 105 GLU A N 1
ATOM 787 C CA . GLU A 1 105 ? -13.013 8.371 -13.568 1.00 64.75 105 GLU A CA 1
ATOM 788 C C . GLU A 1 105 ? -11.973 7.246 -13.636 1.00 64.75 105 GLU A C 1
ATOM 790 O O . GLU A 1 105 ? -12.339 6.122 -14.007 1.00 64.75 105 GLU A O 1
ATOM 795 N N . GLY A 1 106 ? -10.729 7.536 -13.256 1.00 76.69 106 GLY A N 1
ATOM 796 C CA . GLY A 1 106 ? -9.608 6.613 -13.184 1.00 76.69 106 GLY A CA 1
ATOM 797 C C . GLY A 1 106 ? -9.777 5.487 -12.163 1.00 76.69 106 GLY A C 1
ATOM 798 O O . GLY A 1 106 ? -10.619 5.512 -11.256 1.00 76.69 106 GLY A O 1
ATOM 799 N N . GLY A 1 107 ? -8.983 4.436 -12.355 1.00 89.94 107 GLY A N 1
ATOM 800 C CA . GLY A 1 107 ? -8.854 3.359 -11.381 1.00 89.94 107 GLY A CA 1
ATOM 801 C C . GLY A 1 107 ? -8.007 3.772 -10.177 1.00 89.94 107 GLY A C 1
ATOM 802 O O . GLY A 1 107 ? -7.521 4.890 -10.075 1.00 89.94 107 GLY A O 1
ATOM 803 N N . VAL A 1 108 ? -7.824 2.851 -9.235 1.00 93.88 108 VAL A N 1
ATOM 804 C CA . VAL A 1 108 ? -6.919 3.071 -8.097 1.00 93.88 108 VAL A CA 1
ATOM 805 C C . VAL A 1 108 ? -5.472 3.195 -8.581 1.00 93.88 108 VAL A C 1
ATOM 807 O O . VAL A 1 108 ? -4.911 2.223 -9.081 1.00 93.88 108 VAL A O 1
ATOM 810 N N . ASP A 1 109 ? -4.857 4.351 -8.353 1.00 92.94 109 ASP A N 1
ATOM 811 C CA . ASP A 1 109 ? -3.461 4.646 -8.707 1.00 92.94 109 ASP A CA 1
ATOM 812 C C . ASP A 1 109 ? -2.513 4.376 -7.536 1.00 92.94 109 ASP A C 1
ATOM 814 O O . ASP A 1 109 ? -1.362 3.976 -7.728 1.00 92.94 109 ASP A O 1
ATOM 818 N N . ALA A 1 110 ? -3.008 4.531 -6.303 1.00 95.06 110 ALA A N 1
ATOM 819 C CA . ALA A 1 110 ? -2.222 4.300 -5.102 1.00 95.06 110 ALA A CA 1
ATOM 820 C C . ALA A 1 110 ? -2.986 3.571 -3.996 1.00 95.06 110 ALA A C 1
ATOM 822 O O . ALA A 1 110 ? -4.177 3.781 -3.753 1.00 95.06 110 ALA A O 1
ATOM 823 N N . VAL A 1 111 ? -2.246 2.739 -3.266 1.00 97.69 111 VAL A N 1
ATOM 824 C CA . VAL A 1 111 ? -2.698 2.085 -2.040 1.00 97.69 111 VAL A CA 1
ATOM 825 C C . VAL A 1 111 ? -1.724 2.408 -0.920 1.00 97.69 111 VAL A C 1
ATOM 827 O O . VAL A 1 111 ? -0.539 2.072 -0.987 1.00 97.69 111 VAL A O 1
ATOM 830 N N . THR A 1 112 ? -2.250 2.994 0.151 1.00 98.06 112 THR A N 1
ATOM 831 C CA . THR A 1 112 ? -1.489 3.308 1.361 1.00 98.06 112 THR A CA 1
ATOM 832 C C . THR A 1 112 ? -1.982 2.446 2.508 1.00 98.06 112 THR A C 1
ATOM 834 O O . THR A 1 112 ? -3.180 2.386 2.763 1.00 98.06 112 THR A O 1
ATOM 837 N N . VAL A 1 113 ? -1.078 1.809 3.246 1.00 97.81 113 VAL A N 1
ATOM 838 C CA . VAL A 1 113 ? -1.385 1.088 4.487 1.00 97.81 113 VAL A CA 1
ATOM 839 C C . VAL A 1 113 ? -0.451 1.590 5.580 1.00 97.81 113 VAL A C 1
ATOM 841 O O . VAL A 1 113 ? 0.764 1.642 5.387 1.00 97.81 113 VAL A O 1
ATOM 844 N N . LYS A 1 114 ? -0.996 1.960 6.738 1.00 96.88 114 LYS A N 1
ATOM 845 C CA . LYS A 1 114 ? -0.226 2.520 7.856 1.00 96.88 114 LYS A CA 1
ATOM 846 C C . LYS A 1 114 ? -0.637 1.893 9.185 1.00 96.88 114 LYS A C 1
ATOM 848 O O . LYS A 1 114 ? -1.827 1.771 9.465 1.00 96.88 114 LYS A O 1
ATOM 853 N N . SER A 1 115 ? 0.341 1.554 10.024 1.00 96.06 115 SER A N 1
ATOM 854 C CA . SER A 1 115 ? 0.120 1.275 11.445 1.00 96.06 115 SER A CA 1
ATOM 855 C C . SER A 1 115 ? -0.207 2.572 12.187 1.00 96.06 115 SER A C 1
ATOM 857 O O . SER A 1 115 ? 0.548 3.541 12.119 1.00 96.06 115 SER A O 1
ATOM 859 N N . LEU A 1 116 ? -1.325 2.587 12.904 1.00 93.06 116 LEU A N 1
ATOM 860 C CA . LEU A 1 116 ? -1.794 3.731 13.673 1.00 93.06 116 LEU A CA 1
ATOM 861 C C . LEU A 1 116 ? -1.004 3.871 14.979 1.00 93.06 116 LEU A C 1
ATOM 863 O O . LEU A 1 116 ? -0.833 2.918 15.743 1.00 93.06 116 LEU A O 1
ATOM 867 N N . THR A 1 117 ? -0.562 5.093 15.246 1.00 88.00 117 THR A N 1
ATOM 868 C CA . THR A 1 117 ? 0.118 5.521 16.472 1.00 88.00 117 THR A CA 1
ATOM 869 C C . THR A 1 117 ? -0.762 6.493 17.261 1.00 88.00 117 THR A C 1
ATOM 871 O O . THR A 1 117 ? -1.812 6.919 16.789 1.00 88.00 117 THR A O 1
ATOM 874 N N . SER A 1 118 ? -0.358 6.868 18.477 1.00 77.38 118 SER A N 1
ATOM 875 C CA . SER A 1 118 ? -1.135 7.788 19.326 1.00 77.38 118 SER A CA 1
ATOM 876 C C . SER A 1 118 ? -1.312 9.196 18.745 1.00 77.38 118 SER A C 1
ATOM 878 O O . SER A 1 118 ? -2.198 9.913 19.195 1.00 77.38 118 SER A O 1
ATOM 880 N N . GLY A 1 119 ? -0.477 9.600 17.783 1.00 75.38 119 GLY A N 1
ATOM 881 C CA . GLY A 1 119 ? -0.595 10.887 17.090 1.00 75.38 119 GLY A CA 1
ATOM 882 C C . GLY A 1 119 ? -1.487 10.852 15.846 1.00 75.38 119 GLY A C 1
ATOM 883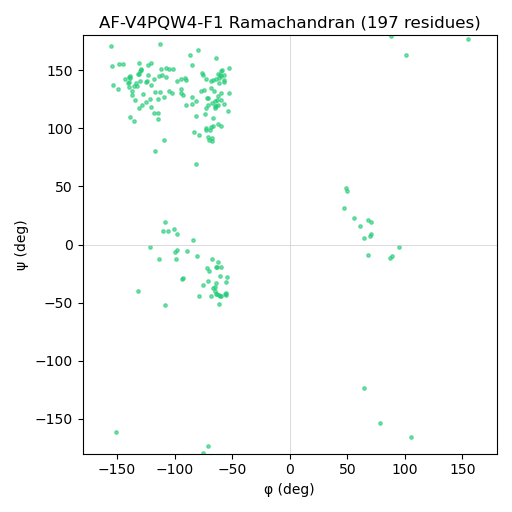 O O . GLY A 1 119 ? -1.708 11.895 15.239 1.00 75.38 119 GLY A O 1
ATOM 884 N N . ASP A 1 120 ? -1.977 9.678 15.445 1.00 81.19 120 ASP A N 1
ATOM 885 C CA . ASP A 1 120 ? -2.857 9.537 14.289 1.00 81.19 120 ASP A CA 1
ATOM 886 C C . ASP A 1 120 ? -4.321 9.794 14.653 1.00 81.19 120 ASP A C 1
ATOM 888 O O . ASP A 1 120 ? -4.748 9.568 15.788 1.00 81.19 120 ASP A O 1
ATOM 892 N N . ALA A 1 121 ? -5.115 10.217 13.661 1.00 76.50 121 ALA A N 1
ATOM 893 C CA . ALA A 1 121 ? -6.561 10.311 13.823 1.00 76.50 121 ALA A CA 1
ATOM 894 C C . ALA A 1 121 ? -7.109 8.960 14.330 1.00 76.50 121 ALA A C 1
ATOM 896 O O . ALA A 1 121 ? -6.769 7.927 13.732 1.00 76.50 121 ALA A O 1
ATOM 897 N N . PRO A 1 122 ? -7.937 8.943 15.396 1.00 71.69 122 PRO A N 1
ATOM 898 C CA . PRO A 1 122 ? -8.327 7.716 16.080 1.00 71.69 122 PRO A CA 1
ATOM 899 C C . PRO A 1 122 ? -8.900 6.658 15.140 1.00 71.69 122 PRO A C 1
ATOM 901 O O . PRO A 1 122 ? -9.510 6.979 14.115 1.00 71.69 122 PRO A O 1
ATOM 904 N N . ALA A 1 123 ? -8.740 5.387 15.508 1.00 66.75 123 ALA A N 1
ATOM 905 C CA . ALA A 1 123 ? -9.532 4.323 14.903 1.00 66.75 123 ALA A CA 1
ATOM 906 C C . ALA A 1 123 ? -11.031 4.622 15.109 1.00 66.75 123 ALA A C 1
ATOM 908 O O . ALA A 1 123 ? -11.428 5.100 16.172 1.00 66.75 123 ALA A O 1
ATOM 909 N N . GLY A 1 124 ? -11.848 4.368 14.091 1.00 67.50 124 GLY A N 1
ATOM 910 C CA . GLY A 1 124 ? -13.258 4.754 14.033 1.00 67.50 124 GLY A CA 1
ATOM 911 C C . GLY A 1 124 ? -13.512 6.077 13.308 1.00 67.50 124 GLY A C 1
ATOM 912 O O . GLY A 1 124 ? -14.669 6.453 13.144 1.00 67.50 124 GLY A O 1
ATOM 913 N N . THR A 1 125 ? -12.463 6.768 12.844 1.00 82.50 125 THR A N 1
ATOM 914 C CA . THR A 1 125 ? -12.638 7.904 11.923 1.00 82.50 125 THR A CA 1
ATOM 915 C C . THR A 1 125 ? -12.961 7.426 10.517 1.00 82.50 125 THR A C 1
ATOM 917 O O . THR A 1 125 ? -13.784 8.050 9.864 1.00 82.50 125 THR A O 1
ATOM 920 N N . CYS A 1 126 ? -12.406 6.292 10.076 1.00 91.94 126 CYS A N 1
ATOM 921 C CA . CYS A 1 126 ? -12.820 5.621 8.848 1.00 91.94 126 CYS A CA 1
ATOM 922 C C . CYS A 1 126 ? -13.723 4.426 9.172 1.00 91.94 126 CYS A C 1
ATOM 924 O O . CYS A 1 126 ? -13.578 3.810 10.233 1.00 91.94 126 CYS A O 1
ATOM 926 N N . PRO A 1 127 ? -14.650 4.049 8.276 1.00 94.12 127 PRO A N 1
ATOM 927 C CA . PRO A 1 127 ? -15.427 2.838 8.482 1.00 94.12 127 PRO A CA 1
ATOM 928 C C . PRO A 1 127 ? -14.511 1.614 8.573 1.00 94.12 127 PRO A C 1
ATOM 930 O O . PRO A 1 127 ? -13.492 1.527 7.886 1.00 94.12 127 PRO A O 1
ATOM 933 N N . ALA A 1 128 ? -14.884 0.650 9.411 1.00 94.81 128 ALA A N 1
ATOM 934 C CA . ALA A 1 128 ? -14.109 -0.573 9.558 1.00 94.81 128 ALA A CA 1
ATOM 935 C C . ALA A 1 128 ? -14.138 -1.399 8.261 1.00 94.81 128 ALA A C 1
ATOM 937 O O . ALA A 1 128 ? -15.211 -1.650 7.707 1.00 94.81 128 ALA A O 1
ATOM 938 N N . LEU A 1 129 ? -12.973 -1.867 7.804 1.00 95.69 129 LEU A N 1
ATOM 939 C CA . LEU A 1 129 ? -12.880 -2.835 6.714 1.00 95.69 129 LEU A CA 1
ATOM 940 C C . LEU A 1 129 ? -13.385 -4.197 7.220 1.00 95.69 129 LEU A C 1
ATOM 942 O O . LEU A 1 129 ? -12.792 -4.739 8.159 1.00 95.69 129 LEU A O 1
ATOM 946 N N . PRO A 1 130 ? -14.436 -4.795 6.629 1.00 94.88 130 PRO A N 1
ATOM 947 C CA . PRO A 1 130 ? -14.939 -6.084 7.093 1.00 94.88 130 PRO A CA 1
ATOM 948 C C . PRO A 1 130 ? -13.852 -7.166 7.065 1.00 94.88 130 PRO A C 1
ATOM 950 O O . PRO A 1 130 ? -13.063 -7.232 6.125 1.00 94.88 130 PRO A O 1
ATOM 953 N N . ALA A 1 131 ? -13.834 -8.055 8.063 1.00 94.81 131 ALA A N 1
ATOM 954 C CA . ALA A 1 131 ? -12.759 -9.039 8.250 1.00 94.81 131 ALA A CA 1
ATOM 955 C C . ALA A 1 131 ? -12.495 -9.930 7.018 1.00 94.81 131 ALA A C 1
ATOM 957 O O . ALA A 1 131 ? -11.351 -10.274 6.743 1.00 94.81 131 ALA A O 1
ATOM 958 N N . LYS A 1 132 ? -13.531 -10.246 6.225 1.00 95.44 132 LYS A N 1
ATOM 959 C CA . LYS A 1 132 ? -13.406 -11.024 4.975 1.00 95.44 132 LYS A CA 1
ATOM 960 C C . LYS A 1 132 ? -12.572 -10.336 3.880 1.00 95.44 132 LYS A C 1
ATOM 962 O O . LYS A 1 132 ? -12.125 -10.998 2.950 1.00 95.44 132 LYS A O 1
ATOM 967 N N . PHE A 1 133 ? -12.391 -9.021 3.986 1.00 96.62 133 PHE A N 1
ATOM 968 C CA . PHE A 1 133 ? -11.594 -8.194 3.081 1.00 96.62 133 PHE A CA 1
ATOM 969 C C . PHE A 1 133 ? -10.203 -7.879 3.656 1.00 96.62 133 PHE A C 1
ATOM 971 O O . PHE A 1 133 ? -9.504 -6.998 3.161 1.00 96.62 133 PHE A O 1
ATOM 978 N N . GLN A 1 134 ? -9.792 -8.583 4.712 1.00 94.75 134 GLN A N 1
ATOM 979 C CA . GLN A 1 134 ? -8.464 -8.479 5.311 1.00 94.75 134 GLN A CA 1
ATOM 980 C C . GLN A 1 134 ? -7.671 -9.780 5.078 1.00 94.75 134 GLN A C 1
ATOM 982 O O . GLN A 1 134 ? -8.275 -10.852 5.015 1.00 94.75 134 GLN A O 1
ATOM 987 N N . PRO A 1 135 ? -6.326 -9.730 4.989 1.00 94.50 135 PRO A N 1
ATOM 988 C CA . PRO A 1 135 ? -5.469 -8.542 5.038 1.00 94.50 135 PRO A CA 1
ATOM 989 C C . PRO A 1 135 ? -5.414 -7.782 3.703 1.00 94.50 135 PRO A C 1
ATOM 991 O O . PRO A 1 135 ? -5.799 -8.308 2.662 1.00 94.50 135 PRO A O 1
ATOM 994 N N . VAL A 1 136 ? -4.876 -6.560 3.743 1.00 96.44 136 VAL A N 1
ATOM 995 C CA . VAL A 1 136 ? -4.504 -5.807 2.536 1.00 96.44 136 VAL A CA 1
ATOM 996 C C . VAL A 1 136 ? -3.107 -6.238 2.093 1.00 96.44 136 VAL A C 1
ATOM 998 O O . VAL A 1 136 ? -2.175 -6.222 2.903 1.00 96.44 136 VAL A O 1
ATOM 1001 N N . VAL A 1 137 ? -2.956 -6.643 0.832 1.00 97.06 137 VAL A N 1
ATOM 1002 C CA . VAL A 1 137 ? -1.686 -7.149 0.284 1.00 97.06 137 VAL A CA 1
ATOM 1003 C C . VAL A 1 137 ? -1.429 -6.567 -1.101 1.00 97.06 137 VAL A C 1
ATOM 1005 O O . VAL A 1 137 ? -2.288 -6.636 -1.971 1.00 97.06 137 VAL A O 1
ATOM 1008 N N . ILE A 1 138 ? -0.224 -6.057 -1.335 1.00 96.69 138 ILE A N 1
ATOM 1009 C CA . ILE A 1 138 ? 0.215 -5.533 -2.633 1.00 96.69 138 ILE A CA 1
ATOM 1010 C C . ILE A 1 138 ? 0.948 -6.628 -3.408 1.00 96.69 138 ILE A C 1
ATOM 1012 O O . ILE A 1 138 ? 1.817 -7.319 -2.858 1.00 96.69 138 ILE A O 1
ATOM 1016 N N . SER A 1 139 ? 0.563 -6.818 -4.671 1.00 90.56 139 SER A N 1
ATOM 1017 C CA . SER A 1 139 ? 1.106 -7.805 -5.616 1.00 90.56 139 SER A CA 1
ATOM 1018 C C . SER A 1 139 ? 1.251 -9.221 -5.033 1.00 90.56 139 SER A C 1
ATOM 1020 O O . SER A 1 139 ? 2.162 -9.970 -5.388 1.00 90.56 139 SER A O 1
ATOM 1022 N N . GLY A 1 140 ? 0.364 -9.588 -4.098 1.00 88.75 140 GLY A N 1
ATOM 1023 C CA . GLY A 1 140 ? 0.344 -10.886 -3.411 1.00 88.75 140 GLY A CA 1
ATOM 1024 C C . GLY A 1 140 ? 1.497 -11.140 -2.431 1.00 88.75 140 GLY A C 1
ATOM 1025 O O . GLY A 1 140 ? 1.628 -12.261 -1.945 1.00 88.75 140 GLY A O 1
ATOM 1026 N N . LYS A 1 141 ? 2.345 -10.143 -2.148 1.00 91.06 141 LYS A N 1
ATOM 1027 C CA . LYS A 1 141 ? 3.604 -10.341 -1.410 1.00 91.06 141 LYS A CA 1
ATOM 1028 C C . LYS A 1 141 ? 3.828 -9.344 -0.277 1.00 91.06 141 LYS A C 1
ATOM 1030 O O . LYS A 1 141 ? 4.324 -9.731 0.777 1.00 91.06 141 LYS A O 1
ATOM 1035 N N . VAL A 1 142 ? 3.484 -8.072 -0.475 1.00 95.81 142 VAL A N 1
ATOM 1036 C CA . VAL A 1 142 ? 3.881 -6.992 0.442 1.00 95.81 142 VAL A CA 1
ATOM 1037 C C . VAL A 1 142 ? 2.705 -6.545 1.298 1.00 95.81 142 VAL A C 1
ATOM 1039 O O . VAL A 1 142 ? 1.614 -6.296 0.795 1.00 95.81 142 VAL A O 1
ATOM 1042 N N . ARG A 1 143 ? 2.937 -6.433 2.605 1.00 96.88 143 ARG A N 1
ATOM 1043 C CA . ARG A 1 143 ? 1.984 -5.933 3.604 1.00 96.88 143 ARG A CA 1
ATOM 1044 C C . ARG A 1 143 ? 2.744 -5.380 4.808 1.00 96.88 143 ARG A C 1
ATOM 1046 O O . ARG A 1 143 ? 3.949 -5.606 4.934 1.00 96.88 143 ARG A O 1
ATOM 1053 N N . LEU A 1 144 ? 2.041 -4.713 5.721 1.00 97.62 144 LEU A N 1
ATOM 1054 C CA . LEU A 1 144 ? 2.635 -4.322 7.001 1.00 97.62 144 LEU A CA 1
ATOM 1055 C C . LEU A 1 144 ? 3.169 -5.543 7.770 1.00 97.62 144 LEU A C 1
ATOM 1057 O O . LEU A 1 144 ? 2.615 -6.647 7.702 1.00 97.62 144 LEU A O 1
ATOM 1061 N N . GLY A 1 145 ? 4.268 -5.331 8.492 1.00 97.25 145 GLY A N 1
ATOM 1062 C CA . GLY A 1 145 ? 4.969 -6.336 9.290 1.00 97.25 145 GLY A CA 1
ATOM 1063 C C . GLY A 1 145 ? 6.014 -7.172 8.541 1.00 97.25 145 GLY A C 1
ATOM 1064 O O . GLY A 1 145 ? 6.791 -7.855 9.208 1.00 97.25 145 GLY A O 1
ATOM 1065 N N . VAL A 1 146 ? 6.053 -7.115 7.203 1.00 97.62 146 VAL A N 1
ATOM 1066 C CA . VAL A 1 146 ? 7.119 -7.723 6.380 1.00 97.62 146 VAL A CA 1
ATOM 1067 C C . VAL A 1 146 ? 8.469 -7.095 6.741 1.00 97.62 146 VAL A C 1
ATOM 1069 O O . VAL A 1 146 ? 8.518 -5.918 7.106 1.00 97.62 146 VAL A O 1
ATOM 1072 N N . THR A 1 147 ? 9.552 -7.871 6.688 1.00 98.06 147 THR A N 1
ATOM 1073 C CA . THR A 1 147 ? 10.883 -7.390 7.085 1.00 98.06 147 THR A CA 1
ATOM 1074 C C . THR A 1 147 ? 11.622 -6.694 5.946 1.00 98.06 147 THR A C 1
ATOM 1076 O O . THR A 1 147 ? 11.305 -6.877 4.766 1.00 98.06 147 THR A O 1
ATOM 1079 N N . ARG A 1 148 ? 12.671 -5.932 6.274 1.00 97.44 148 ARG A N 1
ATOM 1080 C CA . ARG A 1 148 ? 13.609 -5.420 5.263 1.00 97.44 148 ARG A CA 1
ATOM 1081 C C . ARG A 1 148 ? 14.212 -6.548 4.428 1.00 97.44 148 ARG A C 1
ATOM 1083 O O . ARG A 1 148 ? 14.343 -6.401 3.215 1.00 97.44 148 ARG A O 1
ATOM 1090 N N . ALA A 1 149 ? 14.589 -7.651 5.074 1.00 97.44 149 ALA A N 1
ATOM 1091 C CA . ALA A 1 149 ? 15.203 -8.794 4.408 1.00 97.44 149 ALA A CA 1
ATOM 1092 C C . ALA A 1 149 ? 14.264 -9.413 3.364 1.00 97.44 149 ALA A C 1
ATOM 1094 O O . ALA A 1 149 ? 14.693 -9.664 2.240 1.00 97.44 149 ALA A O 1
ATOM 1095 N N . ASP A 1 150 ? 12.979 -9.566 3.695 1.00 97.12 150 ASP A N 1
ATOM 1096 C CA . ASP A 1 150 ? 11.964 -10.058 2.759 1.00 97.12 150 ASP A CA 1
ATOM 1097 C C . ASP A 1 150 ? 11.831 -9.132 1.540 1.00 97.12 150 ASP A C 1
ATOM 1099 O O . ASP A 1 150 ? 11.800 -9.597 0.404 1.00 97.12 150 ASP A O 1
ATOM 1103 N N . LEU A 1 151 ? 11.799 -7.811 1.751 1.00 95.88 151 LEU A N 1
ATOM 1104 C CA . LEU A 1 151 ? 11.708 -6.841 0.654 1.00 95.88 151 LEU A CA 1
ATOM 1105 C C . LEU A 1 151 ? 12.933 -6.886 -0.260 1.00 95.88 151 LEU A C 1
ATOM 1107 O O . LEU A 1 151 ? 12.790 -6.860 -1.481 1.00 95.88 151 LEU A O 1
ATOM 1111 N N . VAL A 1 152 ? 14.131 -6.995 0.317 1.00 95.19 152 VAL A N 1
ATOM 1112 C CA . VAL A 1 152 ? 15.373 -7.117 -0.456 1.00 95.19 152 VAL A CA 1
ATOM 1113 C C . VAL A 1 152 ? 15.421 -8.440 -1.218 1.00 95.19 152 VAL A C 1
ATOM 1115 O O . VAL A 1 152 ? 15.865 -8.468 -2.364 1.00 95.19 152 VAL A O 1
ATOM 1118 N N . ALA A 1 153 ? 14.923 -9.530 -0.633 1.00 95.00 153 ALA A N 1
ATOM 1119 C CA . ALA A 1 153 ? 14.803 -10.808 -1.328 1.00 95.00 153 ALA A CA 1
ATOM 1120 C C . ALA A 1 153 ? 13.819 -10.735 -2.509 1.00 95.00 153 ALA A C 1
ATOM 1122 O O . ALA A 1 153 ? 14.028 -11.392 -3.527 1.00 95.00 153 ALA A O 1
ATOM 1123 N N . LEU A 1 154 ? 12.764 -9.924 -2.391 1.00 93.25 154 LEU A N 1
ATOM 1124 C CA . LEU A 1 154 ? 11.755 -9.752 -3.435 1.00 93.25 154 LEU A CA 1
ATOM 1125 C C . LEU A 1 154 ? 12.192 -8.823 -4.571 1.00 93.25 154 LEU A C 1
ATOM 1127 O O . LEU A 1 154 ? 11.933 -9.138 -5.731 1.00 93.25 154 LEU A O 1
ATOM 1131 N N . TYR A 1 155 ? 12.807 -7.684 -4.248 1.00 92.25 155 TYR A N 1
ATOM 1132 C CA . TYR A 1 155 ? 13.032 -6.587 -5.201 1.00 92.25 155 TYR A CA 1
ATOM 1133 C C . TYR A 1 155 ? 14.506 -6.215 -5.396 1.00 92.25 155 TYR A C 1
ATOM 1135 O O . TYR A 1 155 ? 14.829 -5.353 -6.215 1.00 92.25 155 TYR A O 1
ATOM 1143 N N . GLY A 1 156 ? 15.416 -6.867 -4.673 1.00 92.38 156 GLY A N 1
ATOM 1144 C CA . GLY A 1 156 ? 16.835 -6.534 -4.668 1.00 92.38 156 GLY A CA 1
ATOM 1145 C C . GLY A 1 156 ? 17.145 -5.318 -3.797 1.00 92.38 156 GLY A C 1
ATOM 1146 O O . GLY A 1 156 ? 16.461 -5.026 -2.820 1.00 92.38 156 GLY A O 1
ATOM 1147 N N . LYS A 1 157 ? 18.227 -4.608 -4.123 1.00 92.75 157 LYS A N 1
ATOM 1148 C CA . LYS A 1 157 ? 18.623 -3.407 -3.380 1.00 92.75 157 LYS A CA 1
ATOM 1149 C C . LYS A 1 157 ? 17.604 -2.277 -3.627 1.00 92.75 157 LYS A C 1
ATOM 1151 O O . LYS A 1 157 ? 17.265 -2.047 -4.788 1.00 92.75 157 LYS A O 1
ATOM 1156 N N . PRO A 1 158 ? 17.158 -1.548 -2.588 1.00 94.88 158 PRO A N 1
ATOM 1157 C CA . PRO A 1 158 ? 16.319 -0.369 -2.783 1.00 94.88 158 PRO A CA 1
ATOM 1158 C C . PRO A 1 158 ? 17.061 0.718 -3.577 1.00 94.88 158 PRO A C 1
ATOM 1160 O O . PRO A 1 158 ? 18.279 0.876 -3.448 1.00 94.88 158 PRO A O 1
ATOM 1163 N N . GLY A 1 159 ? 16.321 1.476 -4.389 1.00 92.69 159 GLY A N 1
ATOM 1164 C CA . GLY A 1 159 ? 16.841 2.625 -5.139 1.00 92.69 159 GLY A CA 1
ATOM 1165 C C . GLY A 1 159 ? 17.168 3.813 -4.230 1.00 92.69 159 GLY A C 1
ATOM 1166 O O . GLY A 1 159 ? 18.134 4.533 -4.479 1.00 92.69 159 GLY A O 1
ATOM 1167 N N . LEU A 1 160 ? 16.421 3.953 -3.130 1.00 95.31 160 LEU A N 1
ATOM 1168 C CA . LEU A 1 160 ? 16.683 4.891 -2.040 1.00 95.31 160 LEU A CA 1
ATOM 1169 C C . LEU A 1 160 ? 16.573 4.171 -0.694 1.00 95.31 160 LEU A C 1
ATOM 1171 O O . LEU A 1 160 ? 15.615 3.440 -0.454 1.00 95.31 160 LEU A O 1
ATOM 1175 N N . GLU A 1 161 ? 17.512 4.443 0.208 1.00 96.25 161 GLU A N 1
ATOM 1176 C CA . GLU A 1 161 ? 17.434 4.047 1.613 1.00 96.25 161 GLU A CA 1
ATOM 1177 C C . GLU A 1 161 ? 17.929 5.203 2.486 1.00 96.25 161 GLU A C 1
ATOM 1179 O O . GLU A 1 161 ? 19.111 5.542 2.471 1.00 96.25 161 GLU A O 1
ATOM 1184 N N . THR A 1 162 ? 17.022 5.853 3.217 1.00 96.06 162 THR A N 1
ATOM 1185 C CA . THR A 1 162 ? 17.367 7.003 4.066 1.00 96.06 162 THR A CA 1
ATOM 1186 C C . THR A 1 162 ? 16.399 7.162 5.223 1.00 96.06 162 THR A C 1
ATOM 1188 O O . THR A 1 162 ? 15.193 6.984 5.072 1.00 96.06 162 THR A O 1
ATOM 1191 N N . GLY A 1 163 ? 16.920 7.454 6.417 1.00 94.69 163 GLY A N 1
ATOM 1192 C CA . GLY A 1 163 ? 16.098 7.660 7.609 1.00 94.69 163 GLY A CA 1
ATOM 1193 C C . GLY A 1 163 ? 15.165 6.489 7.934 1.00 94.69 163 GLY A C 1
ATOM 1194 O O . GLY A 1 163 ? 14.168 6.717 8.600 1.00 94.69 163 GLY A O 1
ATOM 1195 N N . GLY A 1 164 ? 15.461 5.267 7.462 1.00 96.06 164 GLY A N 1
ATOM 1196 C CA . GLY A 1 164 ? 14.637 4.048 7.528 1.00 96.06 164 GLY A CA 1
ATOM 1197 C C . GLY A 1 164 ? 13.391 4.040 6.626 1.00 96.06 164 GLY A C 1
ATOM 1198 O O . GLY A 1 164 ? 12.462 3.267 6.870 1.00 96.06 164 GLY A O 1
ATOM 1199 N N . TRP A 1 165 ? 13.365 4.902 5.615 1.00 98.06 165 TRP A N 1
ATOM 1200 C CA . TRP A 1 165 ? 12.534 4.769 4.425 1.00 98.06 165 TRP A CA 1
ATOM 1201 C C . TRP A 1 165 ? 13.279 3.987 3.351 1.00 98.06 165 TRP A C 1
ATOM 1203 O O . TRP A 1 165 ? 14.479 4.202 3.172 1.00 98.06 165 TRP A O 1
ATOM 1213 N N . LEU A 1 166 ? 12.561 3.130 2.627 1.00 97.62 166 LEU A N 1
ATOM 1214 C CA . LEU A 1 166 ? 13.063 2.420 1.453 1.00 97.62 166 LEU A CA 1
ATOM 1215 C C . LEU A 1 166 ? 12.155 2.691 0.258 1.00 97.62 166 LEU A C 1
ATOM 1217 O O . LEU A 1 166 ? 10.933 2.660 0.410 1.00 97.62 166 LEU A O 1
ATOM 1221 N N . VAL A 1 167 ? 12.751 2.881 -0.917 1.00 96.75 167 VAL A N 1
ATOM 1222 C CA . VAL A 1 167 ? 12.033 3.017 -2.191 1.00 96.75 167 VAL A CA 1
ATOM 1223 C C . VAL A 1 167 ? 12.499 1.930 -3.149 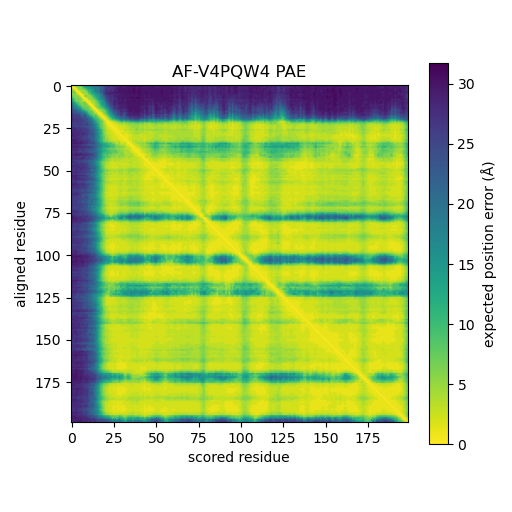1.00 96.75 167 VAL A C 1
ATOM 1225 O O . VAL A 1 167 ? 13.694 1.795 -3.427 1.00 96.75 167 VAL A O 1
ATOM 1228 N N . PHE A 1 168 ? 11.548 1.160 -3.664 1.00 95.12 168 PHE A N 1
ATOM 1229 C CA . PHE A 1 168 ? 11.756 0.177 -4.718 1.00 95.12 168 PHE A CA 1
ATOM 1230 C C . PHE A 1 168 ? 10.994 0.633 -5.961 1.00 95.12 168 PHE A C 1
ATOM 1232 O O . PHE A 1 168 ? 9.767 0.577 -5.983 1.00 95.12 168 PHE A O 1
ATOM 1239 N N . GLY A 1 169 ? 11.720 1.086 -6.982 1.00 92.88 169 GLY A N 1
ATOM 1240 C CA . GLY A 1 169 ? 11.145 1.474 -8.269 1.00 92.88 169 GLY A CA 1
ATOM 1241 C C . GLY A 1 169 ? 11.147 0.313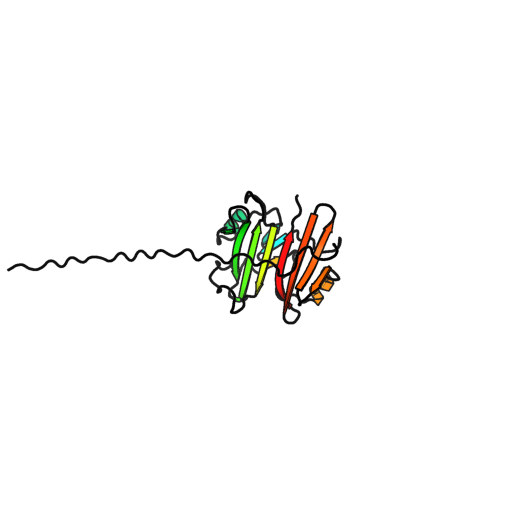 -9.261 1.00 92.88 169 GLY A C 1
ATOM 1242 O O . GLY A 1 169 ? 12.188 -0.311 -9.483 1.00 92.88 169 GLY A O 1
ATOM 1243 N N . GLY A 1 170 ? 9.993 0.033 -9.856 1.00 89.19 170 GLY A N 1
ATOM 1244 C CA . GLY A 1 170 ? 9.833 -0.777 -11.063 1.00 89.19 170 GLY A CA 1
ATOM 1245 C C . GLY A 1 170 ? 9.481 0.129 -12.243 1.00 89.19 170 GLY A C 1
ATOM 1246 O O . GLY A 1 170 ? 8.942 1.219 -12.050 1.00 89.19 170 GLY A O 1
ATOM 1247 N N . GLY A 1 171 ? 9.830 -0.262 -13.467 1.00 82.94 171 GLY A N 1
ATOM 1248 C CA . GLY A 1 171 ? 9.492 0.572 -14.621 1.00 82.94 171 GLY A CA 1
ATOM 1249 C C . GLY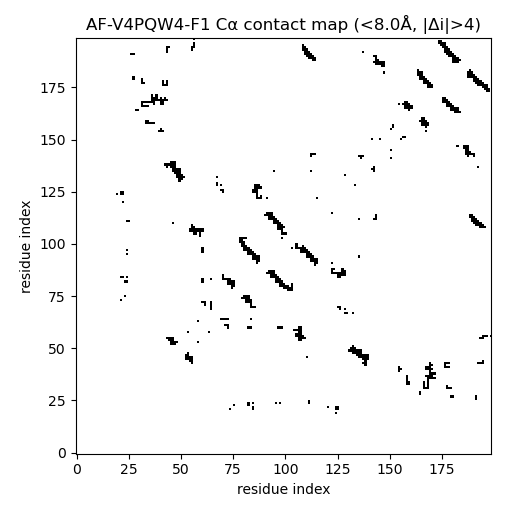 A 1 171 ? 10.378 0.416 -15.841 1.00 82.94 171 GLY A C 1
ATOM 1250 O O . GLY A 1 171 ? 11.394 -0.286 -15.829 1.00 82.94 171 GLY A O 1
ATOM 1251 N N . GLY A 1 172 ? 9.977 1.150 -16.876 1.00 71.69 172 GLY A N 1
ATOM 1252 C CA . GLY A 1 172 ? 10.680 1.340 -18.137 1.00 71.69 172 GLY A CA 1
ATOM 1253 C C . GLY A 1 172 ? 10.347 2.705 -18.744 1.00 71.69 172 GLY A C 1
ATOM 1254 O O . GLY A 1 172 ? 9.885 3.617 -18.057 1.00 71.69 172 GLY A O 1
ATOM 1255 N N . GLU A 1 173 ? 10.596 2.868 -20.038 1.00 66.38 173 GLU A N 1
ATOM 1256 C CA . GLU A 1 173 ? 10.190 4.078 -20.753 1.00 66.38 173 GLU A CA 1
ATOM 1257 C C . GLU A 1 173 ? 8.651 4.141 -20.827 1.00 66.38 173 GLU A C 1
ATOM 1259 O O . GLU A 1 173 ? 8.015 3.198 -21.293 1.00 66.38 173 GLU A O 1
ATOM 1264 N N . GLY A 1 174 ? 8.051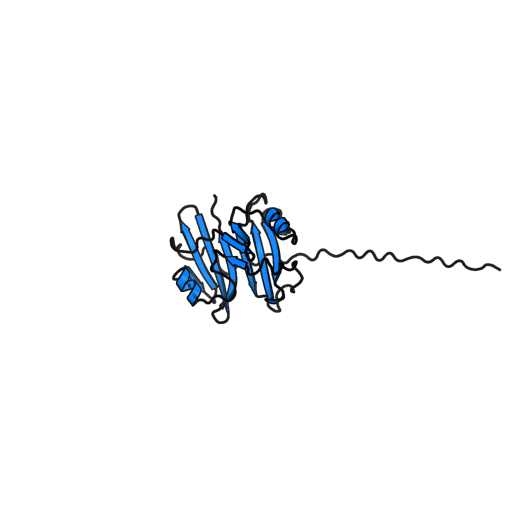 5.216 -20.304 1.00 67.88 174 GLY A N 1
ATOM 1265 C CA . GLY A 1 174 ? 6.601 5.462 -20.349 1.00 67.88 174 GLY A CA 1
ATOM 1266 C C . GLY A 1 174 ? 5.756 4.889 -19.200 1.00 67.88 174 GLY A C 1
ATOM 1267 O O . GLY A 1 174 ? 4.601 5.274 -19.077 1.00 67.88 174 GLY A O 1
ATOM 1268 N N . TRP A 1 175 ? 6.300 4.038 -18.322 1.00 75.56 175 TRP A N 1
ATOM 1269 C CA . TRP A 1 175 ? 5.554 3.514 -17.167 1.00 75.56 175 TRP A CA 1
ATOM 1270 C C . TRP A 1 175 ? 6.436 3.365 -15.927 1.00 75.56 175 TRP A C 1
ATOM 1272 O O . TRP A 1 175 ? 7.610 2.982 -16.013 1.00 75.56 175 TRP A O 1
ATOM 1282 N N . ARG A 1 176 ? 5.868 3.670 -14.755 1.00 84.12 176 ARG A N 1
ATOM 1283 C CA . ARG A 1 176 ? 6.566 3.610 -13.468 1.00 84.12 176 ARG A CA 1
ATOM 1284 C C . ARG A 1 176 ? 5.658 3.061 -12.380 1.00 84.12 176 ARG A C 1
ATOM 1286 O O . ARG A 1 176 ? 4.494 3.426 -12.266 1.00 84.12 176 ARG A O 1
ATOM 1293 N N . THR A 1 177 ? 6.242 2.214 -11.550 1.00 92.38 177 THR A N 1
ATOM 1294 C CA . THR A 1 177 ? 5.618 1.653 -10.359 1.00 92.38 177 THR A CA 1
ATOM 1295 C C . THR A 1 177 ? 6.564 1.809 -9.183 1.00 92.38 177 THR A C 1
ATOM 1297 O O . THR A 1 177 ? 7.788 1.743 -9.331 1.00 92.38 177 THR A O 1
ATOM 1300 N N . SER A 1 178 ? 6.025 2.006 -7.987 1.00 94.44 178 SER A N 1
ATOM 1301 C CA . SER A 1 178 ? 6.849 2.139 -6.792 1.00 94.44 178 SER A CA 1
ATOM 1302 C C . SER A 1 178 ? 6.249 1.406 -5.601 1.00 94.44 178 SER A C 1
ATOM 1304 O O . SER A 1 178 ? 5.035 1.347 -5.410 1.00 94.44 178 SER A O 1
ATOM 1306 N N . ILE A 1 179 ? 7.128 0.835 -4.780 1.00 96.50 179 ILE A N 1
ATOM 1307 C CA . ILE A 1 179 ? 6.813 0.460 -3.405 1.00 96.50 179 ILE A CA 1
ATOM 1308 C C . ILE A 1 179 ? 7.725 1.270 -2.493 1.00 96.50 179 ILE A C 1
ATOM 1310 O O . ILE A 1 179 ? 8.939 1.059 -2.456 1.00 96.50 179 ILE A O 1
ATOM 1314 N N . THR A 1 180 ? 7.119 2.174 -1.734 1.00 97.69 180 THR A N 1
ATOM 1315 C CA . THR A 1 180 ? 7.779 2.995 -0.724 1.00 97.69 180 THR A CA 1
ATOM 1316 C C . THR A 1 180 ? 7.342 2.542 0.659 1.00 97.69 180 THR A C 1
ATOM 1318 O O . THR A 1 180 ? 6.150 2.447 0.949 1.00 97.69 180 THR A O 1
ATOM 1321 N N . VAL A 1 181 ? 8.296 2.251 1.541 1.00 98.25 181 VAL A N 1
ATOM 1322 C CA . VAL A 1 181 ? 8.003 1.752 2.891 1.00 98.25 181 VAL A CA 1
ATOM 1323 C C . VAL A 1 181 ? 8.741 2.527 3.970 1.00 98.25 181 VAL A C 1
ATOM 1325 O O . VAL A 1 181 ? 9.872 2.966 3.768 1.00 98.25 181 VAL A O 1
ATOM 1328 N N . ARG A 1 182 ? 8.132 2.616 5.157 1.00 98.31 182 ARG A N 1
ATOM 1329 C CA . ARG A 1 182 ? 8.823 2.978 6.402 1.00 98.31 182 ARG A CA 1
ATOM 1330 C C . ARG A 1 182 ? 9.063 1.728 7.223 1.00 98.31 182 ARG A C 1
ATOM 1332 O O . ARG A 1 182 ? 8.121 0.988 7.515 1.00 98.31 182 ARG A O 1
ATOM 1339 N N . LEU A 1 183 ? 10.299 1.555 7.666 1.00 98.25 183 LEU A N 1
ATOM 1340 C CA . LEU A 1 183 ? 10.660 0.538 8.638 1.00 98.25 183 LEU A CA 1
ATOM 1341 C C . LEU A 1 183 ? 10.649 1.093 10.063 1.00 98.25 183 LEU A C 1
ATOM 1343 O O . LEU A 1 183 ? 11.113 2.207 10.314 1.00 98.25 183 LEU A O 1
ATOM 1347 N N . GLN A 1 184 ? 10.193 0.268 10.997 1.00 97.12 184 GLN A N 1
ATOM 1348 C CA . GLN A 1 184 ? 10.402 0.413 12.432 1.00 97.12 184 GLN A CA 1
ATOM 1349 C C . GLN A 1 184 ? 10.736 -0.969 12.994 1.00 97.12 184 GLN A C 1
ATOM 1351 O O . GLN A 1 184 ? 10.015 -1.930 12.736 1.00 97.12 184 GLN A O 1
ATOM 1356 N N . ASN A 1 185 ? 11.834 -1.080 13.747 1.00 96.00 185 ASN A N 1
ATOM 1357 C CA . ASN A 1 185 ? 12.326 -2.363 14.269 1.00 96.00 185 ASN A CA 1
ATOM 1358 C C . ASN A 1 185 ? 12.420 -3.444 13.172 1.00 96.00 185 ASN A C 1
ATOM 1360 O O . ASN A 1 185 ? 11.939 -4.560 13.347 1.00 96.00 185 ASN A O 1
ATOM 1364 N N . ASP A 1 186 ? 12.987 -3.064 12.022 1.00 96.38 186 ASP A N 1
ATOM 1365 C CA . ASP A 1 186 ? 13.157 -3.894 10.818 1.00 96.38 186 ASP A CA 1
ATOM 1366 C C . ASP A 1 186 ? 11.864 -4.351 10.113 1.00 96.38 186 ASP A C 1
ATOM 1368 O O . ASP A 1 186 ? 11.914 -5.085 9.128 1.00 96.38 186 ASP A O 1
ATOM 1372 N N . LYS A 1 187 ? 10.694 -3.882 10.558 1.00 97.69 187 LYS A N 1
ATOM 1373 C CA . LYS A 1 187 ? 9.394 -4.241 9.982 1.00 97.69 187 LYS A CA 1
ATOM 1374 C C . LYS A 1 187 ? 8.717 -3.057 9.315 1.00 97.69 187 LYS A C 1
ATOM 1376 O O . LYS A 1 187 ? 8.799 -1.929 9.795 1.00 97.69 187 LYS A O 1
ATOM 1381 N N . VAL A 1 188 ? 8.000 -3.326 8.230 1.00 98.31 188 VAL A N 1
ATOM 1382 C CA . VAL A 1 188 ? 7.180 -2.333 7.529 1.00 98.31 188 VAL A CA 1
ATOM 1383 C C . VAL A 1 188 ? 6.030 -1.873 8.431 1.00 98.31 188 VAL A C 1
ATOM 1385 O O . VAL A 1 188 ? 5.173 -2.676 8.797 1.00 98.31 188 VAL A O 1
ATOM 1388 N N . VAL A 1 189 ? 5.989 -0.578 8.748 1.00 97.88 189 VAL A N 1
ATOM 1389 C CA . VAL A 1 189 ? 4.890 0.084 9.490 1.00 97.88 189 VAL A CA 1
ATOM 1390 C C . VAL A 1 189 ? 4.116 1.091 8.639 1.00 97.88 189 VAL A C 1
ATOM 1392 O O . VAL A 1 189 ? 3.034 1.537 9.012 1.00 97.88 189 VAL A O 1
ATOM 1395 N N . PHE A 1 190 ? 4.659 1.429 7.474 1.00 98.19 190 PHE A N 1
ATOM 1396 C CA . PHE A 1 190 ? 4.006 2.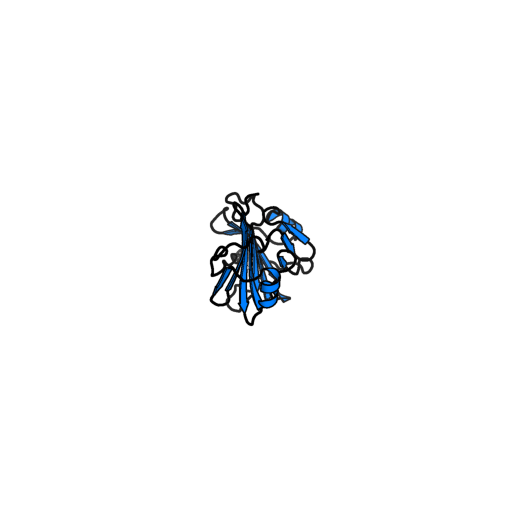226 6.448 1.00 98.19 190 PHE A CA 1
ATOM 1397 C C . PHE A 1 190 ? 4.349 1.625 5.094 1.00 98.19 190 PHE A C 1
ATOM 1399 O O . PHE A 1 190 ? 5.513 1.304 4.846 1.00 98.19 190 PHE A O 1
ATOM 1406 N N . LEU A 1 191 ? 3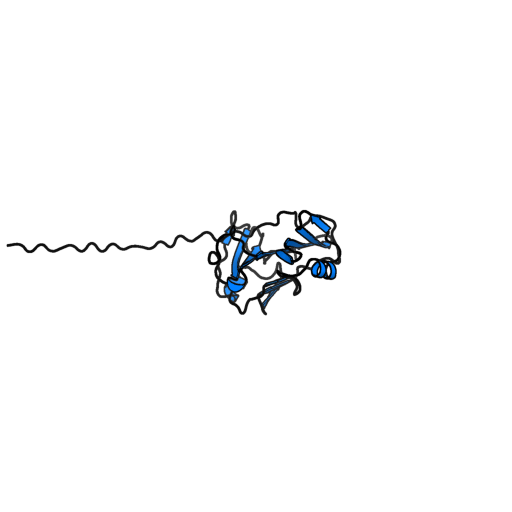.350 1.509 4.234 1.00 98.38 191 LEU A N 1
ATOM 1407 C CA . LEU A 1 191 ? 3.453 1.010 2.876 1.00 98.38 191 LEU A CA 1
ATOM 1408 C C . LEU A 1 191 ? 2.674 1.949 1.962 1.00 98.38 191 LEU A C 1
ATOM 1410 O O . LEU A 1 191 ? 1.485 2.151 2.174 1.00 98.38 191 LEU A O 1
ATOM 1414 N N . TYR A 1 192 ? 3.343 2.476 0.949 1.00 98.06 192 TYR A N 1
ATOM 1415 C CA . TYR A 1 192 ? 2.757 3.202 -0.167 1.00 98.06 192 TYR A CA 1
ATOM 1416 C C . TYR A 1 192 ? 3.130 2.458 -1.440 1.00 98.06 192 TYR A C 1
ATOM 1418 O O . TYR A 1 192 ? 4.314 2.268 -1.724 1.00 98.06 192 TYR A O 1
ATOM 1426 N N . ALA A 1 193 ? 2.124 1.981 -2.157 1.00 97.06 193 ALA A N 1
ATOM 1427 C CA . ALA A 1 193 ? 2.283 1.338 -3.446 1.00 97.06 193 ALA A CA 1
ATOM 1428 C C . ALA A 1 193 ? 1.566 2.177 -4.492 1.00 97.06 193 ALA A C 1
ATOM 1430 O O . ALA A 1 193 ? 0.411 2.542 -4.288 1.00 97.06 193 ALA A O 1
ATOM 1431 N N . GLU A 1 194 ? 2.246 2.456 -5.589 1.00 94.12 194 GLU A N 1
ATOM 1432 C CA . GLU A 1 194 ? 1.747 3.342 -6.629 1.00 94.12 194 GLU A CA 1
ATOM 1433 C C . GLU A 1 194 ? 2.070 2.776 -8.004 1.00 94.12 194 GLU A C 1
ATOM 1435 O O . GLU A 1 194 ? 3.141 2.196 -8.231 1.00 94.12 194 GLU A O 1
ATOM 1440 N N . ASN A 1 195 ? 1.129 2.972 -8.917 1.00 91.50 195 ASN A N 1
ATOM 1441 C CA . ASN A 1 195 ? 1.297 2.717 -10.329 1.00 91.50 195 ASN A CA 1
ATOM 1442 C C . ASN A 1 195 ? 0.812 3.937 -11.112 1.00 91.50 195 ASN A C 1
ATOM 1444 O O . ASN A 1 195 ? -0.361 4.282 -11.048 1.00 91.50 195 ASN A O 1
ATOM 1448 N N . THR A 1 196 ? 1.726 4.574 -11.842 1.00 76.69 196 THR A N 1
ATOM 1449 C CA . THR A 1 196 ? 1.436 5.731 -12.699 1.00 76.69 196 THR A CA 1
ATOM 1450 C C . THR A 1 196 ? 1.514 5.379 -14.184 1.00 76.69 196 THR A C 1
ATOM 1452 O O . THR A 1 196 ? 1.697 6.263 -15.020 1.00 76.69 196 THR A O 1
ATOM 1455 N N . SER A 1 197 ? 1.420 4.092 -14.545 1.00 66.56 197 SER A N 1
ATOM 1456 C CA . SER A 1 197 ? 1.356 3.693 -15.949 1.00 66.56 197 SER A CA 1
ATOM 1457 C C . SER A 1 197 ? 0.081 4.235 -16.586 1.00 66.56 197 SER A C 1
ATOM 1459 O O . SER A 1 197 ? -1.026 3.882 -16.185 1.00 66.56 197 SER A O 1
ATOM 1461 N N . THR A 1 198 ? 0.251 5.064 -17.608 1.00 51.06 198 THR A N 1
ATOM 1462 C CA . THR A 1 198 ? -0.810 5.387 -18.556 1.00 51.06 198 THR A CA 1
ATOM 1463 C C . THR A 1 198 ? -1.041 4.139 -19.413 1.00 51.06 198 THR A C 1
ATOM 1465 O O . THR A 1 198 ? -0.289 3.917 -20.363 1.00 51.06 198 THR A O 1
ATOM 1468 N N . ASP A 1 199 ? -1.977 3.272 -19.023 1.00 46.00 199 ASP A N 1
ATOM 1469 C CA . ASP A 1 199 ? -2.514 2.259 -19.946 1.00 46.00 199 ASP A CA 1
ATOM 1470 C C . ASP A 1 199 ? -3.239 2.952 -21.119 1.00 46.00 199 ASP A C 1
ATOM 1472 O O . ASP A 1 199 ? -3.941 3.963 -20.872 1.00 46.00 199 ASP A O 1
#

Mean predicted aligned error: 8.26 Å

Secondary structure (DSSP, 8-state):
-PPP---------------PPPPPPPPPSS-TT-S--BTTS----EEEETTEEEETTTSBHHHHHHHHT----EESSSTTSEEEEEEEGGGTEEEEEEE--TTS-SB--EEEEEE--TTSPPTTSSPBPPGGG-SEEETTTB-TT-BHHHHHHHH-S-SEEETTEEEEEEEETTEEEEEEEEEETTEEEEEEEEE----

pLDDT: mean 85.13, std 16.41, range [36.5, 98.38]

Radius of gyration: 21.32 Å; Cα contacts (8 Å, |Δi|>4): 431; chains: 1; bounding box: 79×43×60 Å

Nearest PDB structures (foldseek):
  7ado-assembly1_A  TM=3.405E-01  e=1.594E+00  Homo sapiens
  3em0-assembly1_A  TM=2.526E-01  e=1.998E+00  Danio rerio
  4gw9-assembly1_D  TM=2.275E-01  e=2.114E+00  Rhodopseudomonas palustris CGA009
  2ejx-assembly1_A  TM=2.559E-01  e=4.928E+00  Sulfurisphaera tokodaii str. 7
  4gw9-assembly2_B  TM=2.070E-01  e=2.966E+00  Rhodopseudomonas palustris CGA009